Protein AF-0000000078038665 (afdb_homodimer)

Radius of gyration: 24.57 Å; Cα contacts (8 Å, |Δi|>4): 480; chains: 2; bounding box: 39×84×82 Å

Nearest PDB structures (foldseek):
  5j7n-assembly1_A  TM=8.706E-01  e=1.572E-11  Xylella fastidiosa 9a5c
  3guf-assembly1_B  TM=8.980E-01  e=2.150E-10  Xanthomonas citri
  6l6m-assembly1_A  TM=8.081E-01  e=1.184E-09  Entamoeba histolytica
  5ds1-assembly1_A-2  TM=8.574E-01  e=7.954E-08  Pisum sativum
  6ewn-assembly2_B  TM=8.334E-01  e=1.814E-06  Thermostichus vulcanus

Foldseek 3Di:
DDPPPPDPPVVVVVVVVVVVVCLVVCCVVPPQDPQSVLQVVAQDEWDWDWDADPFFIKIKTAAPPDDPVQWDWDDDPQKIKIKGWFDDDDPDPPDDDPDDDDTGTIYMDMDGHDPQWDPVPWDWDDDNRMIMITTGGHPVPPPDPDPDDD/DDPPPPDPPVVVVVVVVVVVVCLVVCLVPPPQDPQNVLQVVAQDEWDWDWDADPFFIKIKTAAPPDDPVQWDWDDDPQKIKIKGWFDDDDPDPPDDDPDDDDTGTIYMDMDGHDPQWDPVAWDWDDDNRMIMITTGGHPVPPPDPDPDDD

Solvent-accessible surface area (backbone atoms only — not comparable to full-atom values): 17115 Å² total; per-residue (Å²): 136,82,79,77,72,79,71,86,57,65,62,57,57,50,47,51,50,43,49,52,47,44,50,54,53,44,49,70,69,41,82,56,46,71,69,50,44,42,47,70,59,34,64,47,72,67,37,38,30,31,37,34,43,95,64,26,37,40,37,39,34,51,41,50,68,46,54,71,88,48,53,45,76,48,78,54,96,58,30,39,34,42,34,39,57,39,80,68,82,72,84,48,92,70,54,48,75,80,40,81,55,61,85,56,43,35,32,47,49,75,44,75,57,59,88,46,49,26,88,87,43,61,49,73,47,74,52,34,9,24,40,38,38,38,33,26,48,41,74,80,67,47,82,75,77,74,76,76,82,122,137,83,80,77,73,80,74,88,58,67,65,57,59,49,48,51,50,44,50,53,47,44,50,55,52,46,50,70,68,42,82,55,45,72,68,50,43,43,46,71,59,33,64,47,72,66,38,39,29,32,37,33,43,93,64,27,36,40,37,38,34,50,41,49,68,45,54,70,89,45,53,46,76,48,78,55,95,57,30,39,34,42,33,39,58,41,81,67,80,73,84,47,91,69,53,46,74,81,39,82,56,62,85,54,41,35,31,46,49,76,43,76,57,59,88,46,49,24,87,87,42,61,48,74,48,74,53,36,10,25,39,37,37,38,33,26,47,41,73,80,68,48,81,74,77,75,76,76,82,122

Sequence (300 aa):
MTTRIMPWNPFRELEELQNRLAALMSRSLVPSSEGQEAMRMADWAPLVDIEENENGYLIKADLPGLAKDDVHVTLENGVLSISGERKQEKEEKDKKYHRVERVYGRFVRSFTLPEDADPDQISAQFKDGVLEVRIGKSEAVKPKRIEIKGMTTRIMPWNPFRELEELQNRLAALMSRSLVPSSEGQEAMRMADWAPLVDIEENENGYLIKADLPGLAKDDVHVTLENGVLSISGERKQEKEEKDKKYHRVERVYGRFVRSFTLPEDADPDQISAQFKDGVLEVRIGKSEAVKPKRIEIKG

pLDDT: mean 78.98, std 21.34, range [28.56, 98.62]

Organism: Hydrogenophilus thermoluteolus (NCBI:txid297)

Secondary structure (DSSP, 8-state):
---------HHHHHHHHHHHHHHHHHHHHS---HHHHHHHT-SB---EEEEEETTEEEEEEE-TT--GGGEEEEEETTEEEEEEEEPPPP--TT-EEEEE-S--EEEEEEEEPPTTEEEEEEEEEEETTEEEEEEEEPGGGS--------/---------HHHHHHHHHHHHHHHHHHHHS---HHHHHHHT-SB---EEEEEETTEEEEEEE-TT--GGGEEEEEETTEEEEEEEEPPPP--TT-EEEEE-S--EEEEEEEEPPTTEEEEEEEEEEETTEEEEEEEEPGGGS--------

InterPro domains:
  IPR002068 Alpha crystallin/Hsp20 domain [PF00011] (49-149)
  IPR002068 Alpha crystallin/Hsp20 domain [PS01031] (39-150)
  IPR008978 HSP20-like chaperone [G3DSA:2.60.40.790] (3-150)
  IPR008978 HSP20-like chaperone [SSF49764] (31-148)
  IPR031107 Small heat shock protein [PTHR11527] (33-148)

Structure (mmCIF, N/CA/C/O backbone):
data_AF-0000000078038665-model_v1
#
loop_
_entity.id
_entity.type
_entity.pdbx_description
1 polymer 'Heat shock protein Hsp20'
#
loop_
_atom_site.group_PDB
_atom_site.id
_atom_site.type_sy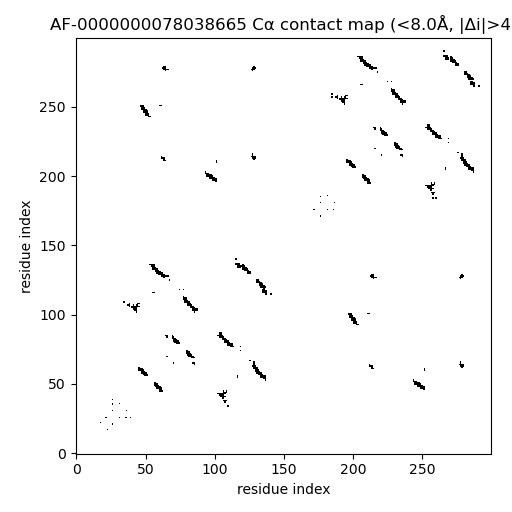mbol
_atom_site.label_atom_id
_atom_site.label_alt_id
_atom_site.label_comp_id
_atom_site.label_asym_id
_atom_site.label_entity_id
_atom_site.label_seq_id
_atom_site.pdbx_PDB_ins_code
_atom_site.Cartn_x
_atom_site.Cartn_y
_atom_site.Cartn_z
_atom_site.occupancy
_atom_site.B_iso_or_equiv
_atom_site.auth_seq_id
_atom_site.auth_comp_id
_atom_site.auth_asym_id
_atom_site.auth_atom_id
_atom_site.pdbx_PDB_model_num
ATOM 1 N N . MET A 1 1 ? -24.766 -2.055 -32.281 1 28.56 1 MET A N 1
ATOM 2 C CA . MET A 1 1 ? -23.5 -2.227 -31.562 1 28.56 1 MET A CA 1
ATOM 3 C C . MET A 1 1 ? -23.766 -2.572 -30.094 1 28.56 1 MET A C 1
ATOM 5 O O . MET A 1 1 ? -24.344 -1.778 -29.359 1 28.56 1 MET A O 1
ATOM 9 N N . THR A 1 2 ? -23.922 -3.844 -29.688 1 32.16 2 THR A N 1
ATOM 10 C CA . THR A 1 2 ? -24.672 -4.414 -28.578 1 32.16 2 THR A CA 1
ATOM 11 C C . THR A 1 2 ? -23.859 -4.375 -27.281 1 32.16 2 THR A C 1
ATOM 13 O O . THR A 1 2 ? -22.719 -4.855 -27.25 1 32.16 2 THR A O 1
ATOM 16 N N . THR A 1 3 ? -24.016 -3.395 -26.5 1 30.97 3 THR A N 1
ATOM 17 C CA . THR A 1 3 ? -23.438 -3.096 -25.203 1 30.97 3 THR A CA 1
ATOM 18 C C . THR A 1 3 ? -23.594 -4.281 -24.25 1 30.97 3 THR A C 1
ATOM 20 O O . THR A 1 3 ? -24.719 -4.629 -23.859 1 30.97 3 THR A O 1
ATOM 23 N N . ARG A 1 4 ? -22.875 -5.395 -24.438 1 33.16 4 ARG A N 1
ATOM 24 C CA . ARG A 1 4 ? -23.078 -6.582 -23.609 1 33.16 4 ARG A CA 1
ATOM 25 C C . ARG A 1 4 ? -22.812 -6.277 -22.141 1 33.16 4 ARG A C 1
ATOM 27 O O . ARG A 1 4 ? -21.688 -5.973 -21.75 1 33.16 4 ARG A O 1
ATOM 34 N N . ILE A 1 5 ? -23.703 -5.742 -21.406 1 35 5 ILE A N 1
ATOM 35 C CA . ILE A 1 5 ? -23.781 -5.477 -19.969 1 35 5 ILE A CA 1
ATOM 36 C C . ILE A 1 5 ? -23.391 -6.73 -19.188 1 35 5 ILE A C 1
ATOM 38 O O . ILE A 1 5 ? -24 -7.793 -19.375 1 35 5 ILE A O 1
ATOM 42 N N . MET A 1 6 ? -22.172 -6.965 -18.875 1 42.25 6 MET A N 1
ATOM 43 C CA . MET A 1 6 ? -21.828 -8.141 -18.078 1 42.25 6 MET A CA 1
ATOM 44 C C . MET A 1 6 ? -22.688 -8.211 -16.812 1 42.25 6 MET A C 1
ATOM 46 O O . MET A 1 6 ? -22.766 -7.246 -16.047 1 42.25 6 MET A O 1
ATOM 50 N N . PRO A 1 7 ? -23.719 -9.078 -16.734 1 43.41 7 PRO A N 1
ATOM 51 C CA . PRO A 1 7 ? -24.734 -9.234 -15.68 1 43.41 7 PRO A CA 1
ATOM 52 C C . PRO A 1 7 ? -24.109 -9.469 -14.305 1 43.41 7 PRO A C 1
ATOM 54 O O . PRO A 1 7 ? -23 -10 -14.203 1 43.41 7 PRO A O 1
ATOM 57 N N . TRP A 1 8 ? -24.516 -8.68 -13.367 1 45.09 8 TRP A N 1
ATOM 58 C CA . TRP A 1 8 ? -24.234 -8.797 -11.938 1 45.09 8 TRP A CA 1
ATOM 59 C C . TRP A 1 8 ? -24.438 -10.234 -11.461 1 45.09 8 TRP A C 1
ATOM 61 O O . TRP A 1 8 ? -25.531 -10.797 -11.633 1 45.09 8 TRP A O 1
ATOM 71 N N . ASN A 1 9 ? -23.5 -11.242 -11.578 1 45.62 9 ASN A N 1
ATOM 72 C CA . ASN A 1 9 ? -23.641 -12.625 -11.148 1 45.62 9 ASN A CA 1
ATOM 73 C C . ASN A 1 9 ? -23.469 -12.766 -9.641 1 45.62 9 ASN A C 1
ATOM 75 O O . ASN A 1 9 ? -22.344 -12.75 -9.133 1 45.62 9 ASN A O 1
ATOM 79 N N . PRO A 1 10 ? -24.562 -12.469 -8.891 1 52.97 10 PRO A N 1
ATOM 80 C CA . PRO A 1 10 ? -24.594 -12.516 -7.426 1 52.97 10 PRO A CA 1
ATOM 81 C C . PRO A 1 10 ? -24 -13.805 -6.863 1 52.97 10 PRO A C 1
ATOM 83 O O . PRO A 1 10 ? -23.547 -13.836 -5.719 1 52.97 10 PRO A O 1
ATOM 86 N N . PHE A 1 11 ? -24 -14.812 -7.762 1 54.06 11 PHE A N 1
ATOM 87 C CA . PHE A 1 11 ? -23.516 -16.125 -7.332 1 54.06 11 PHE A CA 1
ATOM 88 C C . PHE A 1 11 ? -22 -16.109 -7.16 1 54.06 11 PHE A C 1
ATOM 90 O O . PHE A 1 11 ? -21.469 -16.812 -6.301 1 54.06 11 PHE A O 1
ATOM 97 N N . ARG A 1 12 ? -21.297 -15.273 -7.895 1 53.19 12 ARG A N 1
ATOM 98 C CA . ARG A 1 12 ? -19.844 -15.203 -7.742 1 53.19 12 ARG A CA 1
ATOM 99 C C . ARG A 1 12 ? -19.469 -14.469 -6.465 1 53.19 12 ARG A C 1
ATOM 101 O O . ARG A 1 12 ? -18.547 -14.883 -5.754 1 53.19 12 ARG A O 1
ATOM 108 N N . GLU A 1 13 ? -20.172 -13.406 -6.156 1 51.66 13 GLU A N 1
ATOM 109 C CA . GLU A 1 13 ? -19.938 -12.703 -4.895 1 51.66 13 GLU A CA 1
ATOM 110 C C . GLU A 1 13 ? -20.312 -13.578 -3.701 1 51.66 13 GLU A C 1
ATOM 112 O O . GLU A 1 13 ? -19.625 -13.578 -2.682 1 51.66 13 GLU A O 1
ATOM 117 N N . LEU A 1 14 ? -21.375 -14.25 -3.846 1 57.16 14 LEU A N 1
ATOM 118 C CA . LEU A 1 14 ? -21.812 -15.203 -2.828 1 57.16 14 LEU A CA 1
ATOM 119 C C . LEU A 1 14 ? -20.828 -16.359 -2.721 1 57.16 14 LEU A C 1
ATOM 121 O O . LEU A 1 14 ? -20.516 -16.812 -1.617 1 57.16 14 LEU A O 1
ATOM 125 N N . GLU A 1 15 ? -20.234 -16.766 -3.809 1 59.41 15 GLU A N 1
ATOM 126 C CA . GLU A 1 15 ? -19.219 -17.812 -3.812 1 59.41 15 GLU A CA 1
ATOM 127 C C . GLU A 1 15 ? -17.922 -17.328 -3.178 1 59.41 15 GLU A C 1
ATOM 129 O O . GLU A 1 15 ? -17.281 -18.062 -2.42 1 59.41 15 GLU A O 1
ATOM 134 N N . GLU A 1 16 ? -17.609 -16.094 -3.367 1 57.97 16 GLU A N 1
ATOM 135 C CA . GLU A 1 16 ? -16.406 -15.531 -2.742 1 57.97 16 GLU A CA 1
ATOM 136 C C . GLU A 1 16 ? -16.625 -15.312 -1.247 1 57.97 16 GLU A C 1
ATOM 138 O O . GLU A 1 16 ? -15.719 -15.578 -0.444 1 57.97 16 GLU A O 1
ATOM 143 N N . LEU A 1 17 ? -17.797 -14.836 -0.901 1 55.53 17 LEU A N 1
ATOM 144 C CA . LEU A 1 17 ? -18.172 -14.75 0.505 1 55.53 17 LEU A CA 1
ATOM 145 C C . LEU A 1 17 ? -18.25 -16.141 1.13 1 55.53 17 LEU A C 1
ATOM 147 O O . LEU A 1 17 ? -17.766 -16.344 2.244 1 55.53 17 LEU A O 1
ATOM 151 N N . GLN A 1 18 ? -18.797 -17.062 0.503 1 60.34 18 GLN A N 1
ATOM 152 C CA . GLN A 1 18 ? -18.891 -18.438 0.981 1 60.34 18 GLN A CA 1
ATOM 153 C C . GLN A 1 18 ? -17.516 -19.094 1.069 1 60.34 18 GLN A C 1
ATOM 155 O O . GLN A 1 18 ? -17.25 -19.859 1.993 1 60.34 18 GLN A O 1
ATOM 160 N N . ASN A 1 19 ? -16.688 -18.781 0.115 1 57.5 19 ASN A N 1
ATOM 161 C CA . ASN A 1 19 ? -15.312 -19.266 0.167 1 57.5 19 ASN A CA 1
ATOM 162 C C . ASN A 1 19 ? -14.539 -18.656 1.334 1 57.5 19 ASN A C 1
ATOM 164 O O . ASN A 1 19 ? -13.75 -19.344 1.985 1 57.5 19 ASN A O 1
ATOM 168 N N . ARG A 1 20 ? -14.766 -17.406 1.59 1 54.84 20 ARG A N 1
ATOM 169 C CA . ARG A 1 20 ? -14.211 -16.766 2.781 1 54.84 20 ARG A CA 1
ATOM 170 C C . ARG A 1 20 ? -14.82 -17.359 4.051 1 54.84 20 ARG A C 1
ATOM 172 O O . ARG A 1 20 ? -14.109 -17.625 5.02 1 54.84 20 ARG A O 1
ATOM 179 N N . LEU A 1 21 ? -16.156 -17.484 4.047 1 58.31 21 LEU A N 1
ATOM 180 C CA . LEU A 1 21 ? -16.844 -18.094 5.172 1 58.31 21 LEU A CA 1
ATOM 181 C C . LEU A 1 21 ? -16.484 -19.578 5.293 1 58.31 21 LEU A C 1
ATOM 183 O O . LEU A 1 21 ? -16.266 -20.078 6.398 1 58.31 21 LEU A O 1
ATOM 187 N N . ALA A 1 22 ? -16.484 -20.359 4.203 1 54.06 22 ALA A N 1
ATOM 188 C CA . ALA A 1 22 ? -16.047 -21.75 4.195 1 54.06 22 ALA A CA 1
ATOM 189 C C . ALA A 1 22 ? -14.602 -21.875 4.664 1 54.06 22 ALA A C 1
ATOM 191 O O . ALA A 1 22 ? -14.258 -22.797 5.41 1 54.06 22 ALA A O 1
ATOM 192 N N . ALA A 1 23 ? -13.766 -21.031 4.246 1 49.03 23 ALA A N 1
ATOM 193 C CA . ALA A 1 23 ? -12.398 -20.969 4.754 1 49.03 23 ALA A CA 1
ATOM 194 C C . ALA A 1 23 ? -12.375 -20.688 6.254 1 49.03 23 ALA A C 1
ATOM 196 O O . ALA A 1 23 ? -11.609 -21.297 7 1 49.03 23 ALA A O 1
ATOM 197 N N . LEU A 1 24 ? -13.227 -19.797 6.695 1 52.56 24 LEU A N 1
ATOM 198 C CA . LEU A 1 24 ? -13.375 -19.547 8.125 1 52.56 24 LEU A CA 1
ATOM 199 C C . LEU A 1 24 ? -13.953 -20.766 8.836 1 52.56 24 LEU A C 1
ATOM 201 O O . LEU A 1 24 ? -13.508 -21.109 9.93 1 52.56 24 LEU A O 1
ATOM 205 N N . MET A 1 25 ? -14.977 -21.328 8.336 1 54.5 25 MET A N 1
ATOM 206 C CA . MET A 1 25 ? -15.602 -22.516 8.914 1 54.5 25 MET A CA 1
ATOM 207 C C . MET A 1 25 ? -14.695 -23.734 8.758 1 54.5 25 MET A C 1
ATOM 209 O O . MET A 1 25 ? -14.672 -24.609 9.625 1 54.5 25 MET A O 1
ATOM 213 N N . SER A 1 26 ? -14.102 -23.984 7.574 1 51.56 26 SER A N 1
ATOM 214 C CA . SER A 1 26 ? -13.141 -25.078 7.391 1 51.56 26 SER A CA 1
ATOM 215 C C . SER A 1 26 ? -11.922 -24.891 8.281 1 51.56 26 SER A C 1
ATOM 217 O O . SER A 1 26 ? -11.297 -25.859 8.695 1 51.56 26 SER A O 1
ATOM 219 N N . ARG A 1 27 ? -11.461 -23.703 8.445 1 47.75 27 ARG A N 1
ATOM 220 C CA . ARG A 1 27 ? -10.383 -23.453 9.391 1 47.75 27 ARG A CA 1
ATOM 221 C C . ARG A 1 27 ? -10.781 -23.875 10.805 1 47.75 27 ARG A C 1
ATOM 223 O O . ARG A 1 27 ? -9.945 -24.359 11.57 1 47.75 27 ARG A O 1
ATOM 230 N N . SER A 1 28 ? -11.992 -23.719 11.188 1 50.5 28 SER A N 1
ATOM 231 C CA . SER A 1 28 ? -12.414 -24.172 12.508 1 50.5 28 SER A CA 1
ATOM 232 C C . SER A 1 28 ? -12.422 -25.703 12.594 1 50.5 28 SER A C 1
ATOM 234 O O . SER A 1 28 ? -12.117 -26.266 13.641 1 50.5 28 SER A O 1
ATOM 236 N N . LEU A 1 29 ? -12.844 -26.422 11.57 1 48.94 29 LEU A N 1
ATOM 237 C CA . LEU A 1 29 ? -12.969 -27.875 11.688 1 48.94 29 LEU A CA 1
ATOM 238 C C . LEU A 1 29 ? -11.695 -28.562 11.211 1 48.94 29 LEU A C 1
ATOM 240 O O . LEU A 1 29 ? -11.523 -29.766 11.414 1 48.94 29 LEU A O 1
ATOM 244 N N . VAL A 1 30 ? -11.047 -28.172 10.164 1 46.44 30 VAL A N 1
ATOM 245 C CA . VAL A 1 30 ? -9.844 -28.859 9.695 1 46.44 30 VAL A CA 1
ATOM 246 C C . VAL A 1 30 ? -8.68 -28.562 10.633 1 46.44 30 VAL A C 1
ATOM 248 O O . VAL A 1 30 ? -8.484 -27.406 11.039 1 46.44 30 VAL A O 1
ATOM 251 N N . PRO A 1 31 ? -8.047 -29.531 11.211 1 45.72 31 PRO A N 1
ATOM 252 C CA . PRO A 1 31 ? -6.82 -29.266 11.969 1 45.72 31 PRO A CA 1
ATOM 253 C C . PRO A 1 31 ? -5.895 -28.281 11.266 1 45.72 31 PRO A C 1
ATOM 255 O O . PRO A 1 31 ? -5.711 -28.359 10.047 1 45.72 31 PRO A O 1
ATOM 258 N N . SER A 1 32 ? -5.816 -26.969 11.633 1 48.69 32 SER A N 1
ATOM 259 C CA . SER A 1 32 ? -5.172 -25.781 11.102 1 48.69 32 SER A CA 1
ATOM 260 C C . SER A 1 32 ? -3.768 -26.094 10.586 1 48.69 32 SER A C 1
ATOM 262 O O . SER A 1 32 ? -2.891 -26.484 11.359 1 48.69 32 SER A O 1
ATOM 264 N N . SER A 1 33 ? -3.738 -26.609 9.461 1 47.22 33 SER A N 1
ATOM 265 C CA . SER A 1 33 ? -2.373 -26.641 8.953 1 47.22 33 SER A CA 1
ATOM 266 C C . SER A 1 33 ? -1.682 -25.297 9.141 1 47.22 33 SER A C 1
ATOM 268 O O . SER A 1 33 ? -2.344 -24.281 9.32 1 47.22 33 SER A O 1
ATOM 270 N N . GLU A 1 34 ? -0.35 -25.359 9.281 1 48.16 34 GLU A N 1
ATOM 271 C CA . GLU A 1 34 ? 0.515 -24.219 9.586 1 48.16 34 GLU A CA 1
ATOM 272 C C . GLU A 1 34 ? 0.107 -23 8.789 1 48.16 34 GLU A C 1
ATOM 274 O O . GLU A 1 34 ? 0.125 -21.875 9.305 1 48.16 34 GLU A O 1
ATOM 279 N N . GLY A 1 35 ? -0.213 -23.297 7.512 1 50.78 35 GLY A N 1
ATOM 280 C CA . GLY A 1 35 ? -0.628 -22.141 6.723 1 50.78 35 GLY A CA 1
ATOM 281 C C . GLY A 1 35 ? -1.924 -21.516 7.211 1 50.78 35 GLY A C 1
ATOM 282 O O . GLY A 1 35 ? -2.084 -20.297 7.18 1 50.78 35 GLY A O 1
ATOM 283 N N . GLN A 1 36 ? -2.883 -22.391 7.5 1 53.84 36 GLN A N 1
ATOM 284 C CA . GLN A 1 36 ? -4.188 -21.922 7.961 1 53.84 36 GLN A CA 1
ATOM 285 C C . GLN A 1 36 ? -4.074 -21.219 9.312 1 53.84 36 GLN A C 1
ATOM 287 O O . GLN A 1 36 ? -4.742 -20.219 9.547 1 53.84 36 GLN A O 1
ATOM 292 N N . GLU A 1 37 ? -3.287 -21.938 10.086 1 54.22 37 GLU A N 1
ATOM 293 C CA . GLU A 1 37 ? -3.064 -21.281 11.375 1 54.22 37 GLU A CA 1
ATOM 294 C C . GLU A 1 37 ? -2.471 -19.891 11.203 1 54.22 37 GLU A C 1
ATOM 296 O O . GLU A 1 37 ? -2.807 -18.969 11.945 1 54.22 37 GLU A O 1
ATOM 301 N N . ALA A 1 38 ? -1.538 -20 10.266 1 54 38 ALA A N 1
ATOM 302 C CA . ALA A 1 38 ? -0.922 -18.703 10.016 1 54 38 ALA A CA 1
ATOM 303 C C . ALA A 1 38 ? -1.956 -17.688 9.531 1 54 38 ALA A C 1
ATOM 305 O O . ALA A 1 38 ? -1.929 -16.531 9.938 1 54 38 ALA A O 1
ATOM 306 N N . MET A 1 39 ? -2.879 -18.234 8.734 1 57.25 39 MET A N 1
ATOM 307 C CA . MET A 1 39 ? -3.936 -17.344 8.266 1 57.25 39 MET A CA 1
ATOM 308 C C . MET A 1 39 ? -4.805 -16.875 9.43 1 57.25 39 MET A C 1
ATOM 310 O O . MET A 1 39 ? -5.281 -15.742 9.438 1 57.25 39 MET A O 1
ATOM 314 N N . ARG A 1 40 ? -4.871 -17.844 10.422 1 58.19 40 ARG A N 1
ATOM 315 C CA . ARG A 1 40 ? -5.699 -17.531 11.586 1 58.19 40 ARG A CA 1
ATOM 316 C C . ARG A 1 40 ? -5.059 -16.422 12.43 1 58.19 40 ARG A C 1
ATOM 318 O O . ARG A 1 40 ? -5.746 -15.719 13.164 1 58.19 40 ARG A O 1
ATOM 325 N N . MET A 1 41 ? -3.82 -16.312 12 1 69.56 41 MET A N 1
ATOM 326 C CA . MET A 1 41 ? -3.143 -15.359 12.875 1 69.56 41 MET A CA 1
ATOM 327 C C . MET A 1 41 ? -2.775 -14.086 12.117 1 69.56 41 MET A C 1
ATOM 329 O O . MET A 1 41 ? -2.119 -13.203 12.664 1 69.56 41 MET A O 1
ATOM 333 N N . ALA A 1 42 ? -3.324 -14.102 10.883 1 84.69 42 ALA A N 1
ATOM 334 C CA . ALA A 1 42 ? -2.98 -12.906 10.117 1 84.69 42 ALA A CA 1
ATOM 335 C C . ALA A 1 42 ? -3.805 -11.703 10.57 1 84.69 42 ALA A C 1
ATOM 337 O O . ALA A 1 42 ? -5.004 -11.828 10.828 1 84.69 42 ALA A O 1
ATOM 338 N N . ASP A 1 43 ? -3.105 -10.586 10.734 1 88.62 43 ASP A N 1
ATOM 339 C CA . ASP A 1 43 ? -3.758 -9.359 11.18 1 88.62 43 ASP A CA 1
ATOM 340 C C . ASP A 1 43 ? -4.402 -8.625 10 1 88.62 43 ASP A C 1
ATOM 342 O O . ASP A 1 43 ? -5.363 -7.875 10.188 1 88.62 43 ASP A O 1
ATOM 346 N N . TRP A 1 44 ? -3.838 -8.805 8.805 1 93.19 44 TRP A N 1
ATOM 347 C CA . TRP A 1 44 ? -4.348 -8.164 7.594 1 93.19 44 TRP A CA 1
ATOM 348 C C . TRP A 1 44 ? -3.963 -8.961 6.352 1 93.19 44 TRP A C 1
ATOM 350 O O . TRP A 1 44 ? -3.217 -9.938 6.438 1 93.19 44 TRP A O 1
ATOM 360 N N . ALA A 1 45 ? -4.562 -8.648 5.23 1 95.56 45 ALA A N 1
ATOM 361 C CA . ALA A 1 45 ? -4.289 -9.328 3.965 1 95.56 45 ALA A CA 1
ATOM 362 C C . ALA A 1 45 ? -3.912 -8.328 2.875 1 95.56 45 ALA A C 1
ATOM 364 O O . ALA A 1 45 ? -4.73 -7.496 2.48 1 95.56 45 ALA A O 1
ATOM 365 N N . PRO A 1 46 ? -2.686 -8.438 2.375 1 97.81 46 PRO A N 1
ATOM 366 C CA . PRO A 1 46 ? -2.311 -7.52 1.293 1 97.81 46 PRO A CA 1
ATOM 367 C C . PRO A 1 46 ? -3.152 -7.715 0.035 1 97.81 46 PRO A C 1
ATOM 369 O O . PRO A 1 46 ? -3.584 -8.836 -0.255 1 97.81 46 PRO A O 1
ATOM 372 N N . LEU A 1 47 ? -3.426 -6.652 -0.686 1 97.25 47 LEU A N 1
ATOM 373 C CA . LEU A 1 47 ? -4.105 -6.754 -1.973 1 97.25 47 LEU A CA 1
ATOM 374 C C . LEU A 1 47 ? -3.195 -7.387 -3.02 1 97.25 47 LEU A C 1
ATOM 376 O O . LEU A 1 47 ? -2.008 -7.059 -3.096 1 97.25 47 LEU A O 1
ATOM 380 N N . VAL A 1 48 ? -3.775 -8.297 -3.795 1 97.69 48 VAL A N 1
ATOM 381 C CA . VAL A 1 48 ? -2.951 -9.07 -4.719 1 97.69 48 VAL A CA 1
ATOM 382 C C . VAL A 1 48 ? -3.611 -9.109 -6.094 1 97.69 48 VAL A C 1
ATOM 384 O O . VAL A 1 48 ? -4.828 -9.266 -6.199 1 97.69 48 VAL A O 1
ATOM 387 N N . ASP A 1 49 ? -2.793 -8.906 -7.105 1 97.12 49 ASP A N 1
ATOM 388 C CA . ASP A 1 49 ? -3.184 -9.242 -8.469 1 97.12 49 ASP A CA 1
ATOM 389 C C . ASP A 1 49 ? -2.527 -10.547 -8.922 1 97.12 49 ASP A C 1
ATOM 391 O O . ASP A 1 49 ? -1.367 -10.812 -8.602 1 97.12 49 ASP A O 1
ATOM 395 N N . ILE A 1 50 ? -3.197 -11.312 -9.641 1 97.19 50 ILE A N 1
ATOM 396 C CA . ILE A 1 50 ? -2.648 -12.5 -10.289 1 97.19 50 ILE A CA 1
ATOM 397 C C . ILE A 1 50 ? -2.969 -12.477 -11.781 1 97.19 50 ILE A C 1
ATOM 399 O O . ILE A 1 50 ? -4.137 -12.438 -12.172 1 97.19 50 ILE A O 1
ATOM 403 N N . GLU A 1 51 ? -1.946 -12.508 -12.539 1 95.31 51 GLU A N 1
ATOM 404 C CA . GLU A 1 51 ? -2.074 -12.508 -13.992 1 95.31 51 GLU A CA 1
ATOM 405 C C . GLU A 1 51 ? -1.413 -13.742 -14.602 1 95.31 51 GLU A C 1
ATOM 407 O O . GLU A 1 51 ? -0.528 -14.344 -13.992 1 95.31 51 GLU A O 1
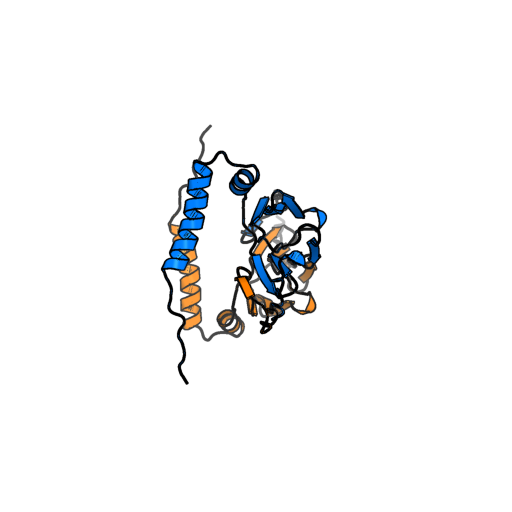ATOM 412 N N . GLU A 1 52 ? -1.859 -14.062 -15.805 1 95.19 52 GLU A N 1
ATOM 413 C CA . GLU A 1 52 ? -1.325 -15.203 -16.531 1 95.19 52 GLU A CA 1
ATOM 414 C C . GLU A 1 52 ? -1.113 -14.867 -18 1 95.19 52 GLU A C 1
ATOM 416 O O . GLU A 1 52 ? -1.945 -14.203 -18.625 1 95.19 52 GLU A O 1
ATOM 421 N N . ASN A 1 53 ? -0.035 -15.273 -18.578 1 92.25 53 ASN A N 1
ATOM 422 C CA . ASN A 1 53 ? 0.187 -15.258 -20.016 1 92.25 53 ASN A CA 1
ATOM 423 C C . ASN A 1 53 ? 0.844 -16.547 -20.5 1 92.25 53 ASN A C 1
ATOM 425 O O . ASN A 1 53 ? 0.898 -17.531 -19.75 1 92.25 53 ASN A O 1
ATOM 429 N N . GLU A 1 54 ? 1.239 -16.578 -21.703 1 89.56 54 GLU A N 1
ATOM 430 C CA . GLU A 1 54 ? 1.784 -17.797 -22.281 1 89.56 54 GLU A CA 1
ATOM 431 C C . GLU A 1 54 ? 3.051 -18.234 -21.547 1 89.56 54 GLU A C 1
ATOM 433 O O . GLU A 1 54 ? 3.355 -19.438 -21.484 1 89.56 54 GLU A O 1
ATOM 438 N N . ASN A 1 55 ? 3.717 -17.281 -20.922 1 91.44 55 ASN A N 1
ATOM 439 C CA . ASN A 1 55 ? 5.008 -17.562 -20.297 1 91.44 55 ASN A CA 1
ATOM 440 C C . ASN A 1 55 ? 4.844 -18 -18.844 1 91.44 55 ASN A C 1
ATOM 442 O O . ASN A 1 55 ? 5.742 -18.609 -18.266 1 91.44 55 ASN A O 1
ATOM 446 N N . GLY A 1 56 ? 3.707 -17.609 -18.25 1 95.81 56 GLY A N 1
ATOM 447 C CA . GLY A 1 56 ? 3.547 -18 -16.859 1 95.81 56 GLY A CA 1
ATOM 448 C C . GLY A 1 56 ? 2.617 -17.078 -16.094 1 95.81 56 GLY A C 1
ATOM 449 O O . GLY A 1 56 ? 1.616 -16.609 -16.625 1 95.81 56 GLY A O 1
ATOM 450 N N . TYR A 1 57 ? 2.906 -17 -14.812 1 96.56 57 TYR A N 1
ATOM 451 C CA . TYR A 1 57 ? 2.057 -16.266 -13.883 1 96.56 57 TYR A CA 1
ATOM 452 C C . TYR A 1 57 ? 2.828 -15.133 -13.211 1 96.56 57 TYR A C 1
ATOM 454 O O . TYR A 1 57 ? 4.035 -15.25 -12.977 1 96.56 57 TYR A O 1
ATOM 462 N N . LEU A 1 58 ? 2.117 -14.117 -12.945 1 97 58 LEU A N 1
ATOM 463 C CA . LEU A 1 58 ? 2.66 -12.992 -12.188 1 97 58 LEU A CA 1
ATOM 464 C C . LEU A 1 58 ? 1.755 -12.633 -11.016 1 97 58 LEU A C 1
ATOM 466 O O . LEU A 1 58 ? 0.562 -12.391 -11.195 1 97 58 LEU A O 1
ATOM 470 N N . ILE A 1 59 ? 2.295 -12.695 -9.859 1 97.88 59 ILE A N 1
ATOM 471 C CA . ILE A 1 59 ? 1.607 -12.25 -8.648 1 97.88 59 ILE A CA 1
ATOM 472 C C . ILE A 1 59 ? 2.199 -10.922 -8.18 1 97.88 59 ILE A C 1
ATOM 474 O O . ILE A 1 59 ? 3.414 -10.805 -8 1 97.88 59 ILE A O 1
ATOM 478 N N . LYS A 1 60 ? 1.376 -9.93 -8.07 1 98 60 LYS A N 1
ATOM 479 C CA . LYS A 1 60 ? 1.771 -8.648 -7.492 1 98 60 LYS A CA 1
ATOM 480 C C . LYS A 1 60 ? 1.064 -8.406 -6.16 1 98 60 LYS A C 1
ATOM 482 O O . LYS A 1 60 ? -0.159 -8.523 -6.07 1 98 60 LYS A O 1
ATOM 487 N N . ALA A 1 61 ? 1.786 -8.102 -5.125 1 98.56 61 ALA A N 1
ATOM 488 C CA . ALA A 1 61 ? 1.216 -7.84 -3.807 1 98.56 61 ALA A CA 1
ATOM 489 C C . ALA A 1 61 ? 1.629 -6.465 -3.291 1 98.56 61 ALA A C 1
ATOM 491 O O . ALA A 1 61 ? 2.797 -6.086 -3.389 1 98.56 61 ALA A O 1
ATOM 492 N N . ASP A 1 62 ? 0.686 -5.738 -2.807 1 98.56 62 ASP A N 1
ATOM 493 C CA . ASP A 1 62 ? 0.97 -4.449 -2.186 1 98.56 62 ASP A CA 1
ATOM 494 C C . ASP A 1 62 ? 1.471 -4.629 -0.755 1 98.56 62 ASP A C 1
ATOM 496 O O . ASP A 1 62 ? 0.732 -5.094 0.114 1 98.56 62 ASP A O 1
ATOM 500 N N . LEU A 1 63 ? 2.729 -4.199 -0.528 1 98.56 63 LEU A N 1
ATOM 501 C CA . LEU A 1 63 ? 3.361 -4.32 0.781 1 98.56 63 LEU A CA 1
ATOM 502 C C . LEU A 1 63 ? 4.102 -3.037 1.146 1 98.56 63 LEU A C 1
ATOM 504 O O . LEU A 1 63 ? 5.301 -3.064 1.424 1 98.56 63 LEU A O 1
ATOM 508 N N . PRO A 1 64 ? 3.418 -1.93 1.226 1 98.31 64 PRO A N 1
ATOM 509 C CA . PRO A 1 64 ? 4.102 -0.665 1.508 1 98.31 64 PRO A CA 1
ATOM 510 C C . PRO A 1 64 ? 4.742 -0.637 2.893 1 98.31 64 PRO A C 1
ATOM 512 O O . PRO A 1 64 ? 4.133 -1.071 3.871 1 98.31 64 PRO A O 1
ATOM 515 N N . GLY A 1 65 ? 5.918 -0.123 3 1 97 65 GLY A N 1
ATOM 516 C CA . GLY A 1 65 ? 6.594 0.096 4.27 1 97 6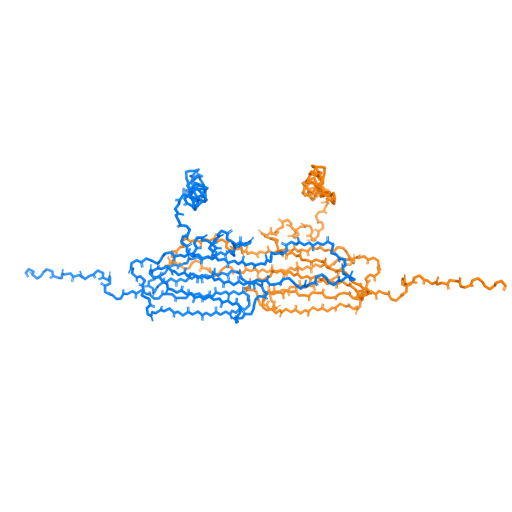5 GLY A CA 1
ATOM 517 C C . GLY A 1 65 ? 7.469 -1.068 4.688 1 97 65 GLY A C 1
ATOM 518 O O . GLY A 1 65 ? 8.18 -0.989 5.691 1 97 65 GLY A O 1
ATOM 519 N N . LEU A 1 66 ? 7.402 -2.104 3.908 1 97.12 66 LEU A N 1
ATOM 520 C CA . LEU A 1 66 ? 8.242 -3.254 4.234 1 97.12 66 LEU A CA 1
ATOM 521 C C . LEU A 1 66 ? 9.555 -3.205 3.463 1 97.12 66 LEU A C 1
ATOM 523 O O . LEU A 1 66 ? 9.609 -2.654 2.361 1 97.12 66 LEU A O 1
ATOM 527 N N . ALA A 1 67 ? 10.547 -3.746 4.105 1 94.94 67 ALA A N 1
ATOM 528 C CA . ALA A 1 67 ? 11.812 -4.004 3.416 1 94.94 67 ALA A CA 1
ATOM 529 C C . ALA A 1 67 ? 11.844 -5.418 2.844 1 94.94 67 ALA A C 1
ATOM 531 O O . ALA A 1 67 ? 11.086 -6.289 3.277 1 94.94 67 ALA A O 1
ATOM 532 N N . LYS A 1 68 ? 12.711 -5.582 1.9 1 94.38 68 LYS A N 1
ATOM 533 C CA . LYS A 1 68 ? 12.852 -6.875 1.233 1 94.38 68 LYS A CA 1
ATOM 534 C C . LYS A 1 68 ? 13.062 -7.996 2.244 1 94.38 68 LYS A C 1
ATOM 536 O O . LYS A 1 68 ? 12.477 -9.078 2.115 1 94.38 68 LYS A O 1
ATOM 541 N N . ASP A 1 69 ? 13.844 -7.715 3.285 1 94.75 69 ASP A N 1
ATOM 542 C CA . ASP A 1 69 ? 14.227 -8.75 4.242 1 94.75 69 ASP A CA 1
ATOM 543 C C . ASP A 1 69 ? 13.062 -9.102 5.164 1 94.75 69 ASP A C 1
ATOM 545 O O . ASP A 1 69 ? 13.094 -10.117 5.855 1 94.75 69 ASP A O 1
ATOM 549 N N . ASP A 1 70 ? 12 -8.297 5.133 1 94.62 70 ASP A N 1
ATOM 550 C CA . ASP A 1 70 ? 10.844 -8.523 5.996 1 94.62 70 ASP A CA 1
ATOM 551 C C . ASP A 1 70 ? 9.773 -9.344 5.277 1 94.62 70 ASP A C 1
ATOM 553 O O . ASP A 1 70 ? 8.719 -9.625 5.844 1 94.62 70 ASP A O 1
ATOM 557 N N . VAL A 1 71 ? 10.016 -9.711 4.074 1 97.25 71 VAL A N 1
ATOM 558 C CA . VAL A 1 71 ? 9.055 -10.43 3.248 1 97.25 71 VAL A CA 1
ATOM 559 C C . VAL A 1 71 ? 9.57 -11.836 2.947 1 97.25 71 VAL A C 1
ATOM 561 O O . VAL A 1 71 ? 10.711 -12 2.504 1 97.25 71 VAL A O 1
ATOM 564 N N . HIS A 1 72 ? 8.742 -12.812 3.193 1 97.62 72 HIS A N 1
ATOM 565 C CA . HIS A 1 72 ? 9.109 -14.211 2.967 1 97.62 72 HIS A CA 1
ATOM 566 C C . HIS A 1 72 ? 8.211 -14.852 1.916 1 97.62 72 HIS A C 1
ATOM 568 O O . HIS A 1 72 ? 6.98 -14.734 1.986 1 97.62 72 HIS A O 1
ATOM 574 N N . VAL A 1 73 ? 8.836 -15.508 0.954 1 97.56 73 VAL A N 1
ATOM 575 C CA . VAL A 1 73 ? 8.117 -16.266 -0.074 1 97.56 73 VAL A CA 1
ATOM 576 C C . VAL A 1 73 ? 8.539 -17.719 -0.031 1 97.56 73 VAL A C 1
ATOM 578 O O . VAL A 1 73 ? 9.734 -18.031 -0.121 1 97.56 73 VAL A O 1
ATOM 581 N N . THR A 1 74 ? 7.562 -18.625 0.077 1 97.12 74 THR A N 1
ATOM 582 C CA . THR A 1 74 ? 7.883 -20.047 0.146 1 97.12 74 THR A CA 1
ATOM 583 C C . THR A 1 74 ? 6.984 -20.844 -0.788 1 97.12 74 THR A C 1
ATOM 585 O O . THR A 1 74 ? 5.879 -20.406 -1.125 1 97.12 74 THR A O 1
ATOM 588 N N . LEU A 1 75 ? 7.5 -21.875 -1.24 1 96.12 75 LEU A N 1
ATOM 589 C CA . LEU A 1 75 ? 6.738 -22.859 -1.997 1 96.12 75 LEU A CA 1
ATOM 590 C C . LEU A 1 75 ? 6.801 -24.234 -1.327 1 96.12 75 LEU A C 1
ATOM 592 O O . LEU A 1 75 ? 7.883 -24.797 -1.159 1 96.12 75 LEU A O 1
ATOM 596 N N . GLU A 1 76 ? 5.629 -24.719 -0.944 1 94.31 76 GLU A N 1
ATOM 597 C CA . GLU A 1 76 ? 5.523 -26.047 -0.334 1 94.31 76 GLU A 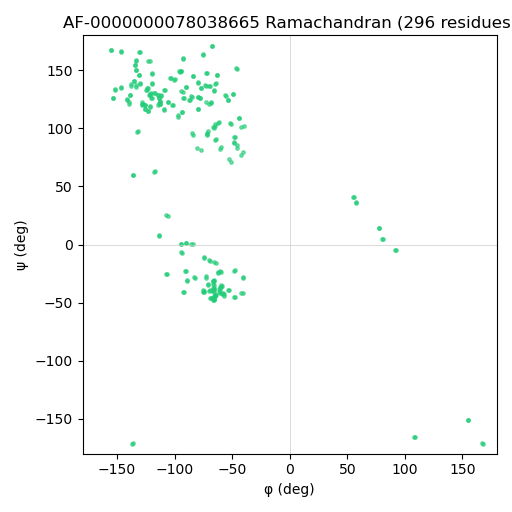CA 1
ATOM 598 C C . GLU A 1 76 ? 4.297 -26.781 -0.839 1 94.31 76 GLU A C 1
ATOM 600 O O . GLU A 1 76 ? 3.174 -26.281 -0.748 1 94.31 76 GLU A O 1
ATOM 605 N N . ASN A 1 77 ? 4.516 -27.938 -1.411 1 93.06 77 ASN A N 1
ATOM 606 C CA . ASN A 1 77 ? 3.432 -28.797 -1.864 1 93.06 77 ASN A CA 1
ATOM 607 C C . ASN A 1 77 ? 2.494 -28.062 -2.822 1 93.06 77 ASN A C 1
ATOM 609 O O . ASN A 1 77 ? 1.272 -28.109 -2.66 1 93.06 77 ASN A O 1
ATOM 613 N N . GLY A 1 78 ? 3.1 -27.266 -3.707 1 93.38 78 GLY A N 1
ATOM 614 C CA . GLY A 1 78 ? 2.334 -26.609 -4.754 1 93.38 78 GLY A CA 1
ATOM 615 C C . GLY A 1 78 ? 1.624 -25.359 -4.277 1 93.38 78 GLY A C 1
ATOM 616 O O . GLY A 1 78 ? 0.838 -24.766 -5.02 1 93.38 78 GLY A O 1
ATOM 617 N N . VAL A 1 79 ? 1.918 -25.031 -2.992 1 95.5 79 VAL A N 1
ATOM 618 C CA . VAL A 1 79 ? 1.288 -23.828 -2.436 1 95.5 79 VAL A CA 1
ATOM 619 C C . VAL A 1 79 ? 2.332 -22.734 -2.25 1 95.5 79 VAL A C 1
ATOM 621 O O . VAL A 1 79 ? 3.314 -22.922 -1.529 1 95.5 79 VAL A O 1
ATOM 624 N N . LEU A 1 80 ? 2.146 -21.656 -2.961 1 96.75 80 LEU A N 1
ATOM 625 C CA . LEU A 1 80 ? 2.992 -20.484 -2.809 1 96.75 80 LEU A CA 1
ATOM 626 C C . LEU A 1 80 ? 2.479 -19.594 -1.687 1 96.75 80 LEU A C 1
ATOM 628 O O . LEU A 1 80 ? 1.301 -19.219 -1.666 1 96.75 80 LEU A O 1
ATOM 632 N N . SER A 1 81 ? 3.369 -19.25 -0.759 1 97 81 SER A N 1
ATOM 633 C CA . SER A 1 81 ? 2.957 -18.406 0.364 1 97 81 SER A CA 1
ATOM 634 C C . SER A 1 81 ? 3.809 -17.156 0.457 1 97 81 SER A C 1
ATOM 636 O O . SER A 1 81 ? 5.031 -17.203 0.327 1 97 81 SER A O 1
ATOM 638 N N . ILE A 1 82 ? 3.125 -16.078 0.645 1 97.44 82 ILE A N 1
ATOM 639 C CA . ILE A 1 82 ? 3.766 -14.797 0.924 1 97.44 82 ILE A CA 1
ATOM 640 C C . ILE A 1 82 ? 3.43 -14.352 2.346 1 97.44 82 ILE A C 1
ATOM 642 O O . ILE A 1 82 ? 2.258 -14.312 2.73 1 97.44 82 ILE A O 1
ATOM 646 N N . SER A 1 83 ? 4.457 -14.078 3.078 1 97.5 83 SER A N 1
ATOM 647 C CA . SER A 1 83 ? 4.191 -13.703 4.465 1 97.5 83 SER A CA 1
ATOM 648 C C . SER A 1 83 ? 5.203 -12.68 4.965 1 97.5 83 SER A C 1
ATOM 650 O O . SER A 1 83 ? 6.23 -12.453 4.324 1 97.5 83 SER A O 1
ATOM 652 N N . GLY A 1 84 ? 4.93 -12.039 6.086 1 97 84 GLY A N 1
ATOM 653 C CA . GLY A 1 84 ? 5.77 -11.055 6.746 1 97 84 GLY A CA 1
ATOM 654 C C . GLY A 1 84 ? 5.051 -10.297 7.848 1 97 84 GLY A C 1
ATOM 655 O O . GLY A 1 84 ? 3.955 -10.688 8.258 1 97 84 GLY A O 1
ATOM 656 N N . GLU A 1 85 ? 5.758 -9.297 8.305 1 96.31 85 GLU A N 1
ATOM 657 C CA . GLU A 1 85 ? 5.18 -8.469 9.359 1 96.31 85 GLU A CA 1
ATOM 658 C C . GLU A 1 85 ? 5.516 -6.996 9.148 1 96.31 85 GLU A C 1
ATOM 660 O O . GLU A 1 85 ? 6.68 -6.641 8.961 1 96.31 85 GLU A O 1
ATOM 665 N N . ARG A 1 86 ? 4.496 -6.246 9.109 1 95.56 86 ARG A N 1
ATOM 666 C CA . ARG A 1 86 ? 4.672 -4.797 9.109 1 95.56 86 ARG A CA 1
ATOM 667 C C . ARG A 1 86 ? 4.602 -4.238 10.531 1 95.56 86 ARG A C 1
ATOM 669 O O . ARG A 1 86 ? 3.525 -4.172 11.125 1 95.56 86 ARG A O 1
ATOM 676 N N . LYS A 1 87 ? 5.637 -3.727 11 1 92.81 87 LYS A N 1
ATOM 677 C CA . LYS A 1 87 ? 5.699 -3.266 12.383 1 92.81 87 LYS A CA 1
ATOM 678 C C . LYS A 1 87 ? 5.281 -1.802 12.492 1 92.81 87 LYS A C 1
ATOM 680 O O . LYS A 1 87 ? 5.633 -0.985 11.641 1 92.81 87 LYS A O 1
ATOM 685 N N . GLN A 1 88 ? 4.488 -1.614 13.492 1 86.44 88 GLN A N 1
ATOM 686 C CA . GLN A 1 88 ? 4.129 -0.235 13.805 1 86.44 88 GLN A CA 1
ATOM 687 C C . GLN A 1 88 ? 5.152 0.401 14.742 1 86.44 88 GLN A C 1
ATOM 689 O O . GLN A 1 88 ? 5.602 -0.232 15.695 1 86.44 88 GLN A O 1
ATOM 694 N N . GLU A 1 89 ? 5.68 1.529 14.281 1 74.19 89 GLU A N 1
ATOM 695 C CA . GLU A 1 89 ? 6.59 2.197 15.203 1 74.19 89 GLU A CA 1
ATOM 696 C C . GLU A 1 89 ? 5.918 2.438 16.562 1 74.19 89 GLU A C 1
ATOM 698 O O . GLU A 1 89 ? 4.723 2.725 16.625 1 74.19 89 GLU A O 1
ATOM 703 N N . LYS A 1 90 ? 6.504 1.974 17.625 1 65.94 90 LYS A N 1
ATOM 704 C CA . LYS A 1 90 ? 6.035 1.986 19.016 1 65.94 90 LYS A CA 1
ATOM 705 C C . LYS A 1 90 ? 5.562 3.379 19.422 1 65.94 90 LYS A C 1
ATOM 707 O O . LYS A 1 90 ? 6.105 4.383 18.953 1 65.94 90 LYS A O 1
ATOM 712 N N . GLU A 1 91 ? 4.316 3.328 19.984 1 60.88 91 GLU A N 1
ATOM 713 C CA . GLU A 1 91 ? 3.76 4.527 20.609 1 60.88 91 GLU A CA 1
ATOM 714 C C . GLU A 1 91 ? 4.762 5.176 21.562 1 60.88 91 GLU A C 1
ATOM 716 O O . GLU A 1 91 ? 5.312 4.504 22.438 1 60.88 91 GLU A O 1
ATOM 721 N N . GLU A 1 92 ? 5.453 6.062 20.984 1 64.38 92 GLU A N 1
ATOM 722 C CA . GLU A 1 92 ? 6.18 6.824 22 1 64.38 92 GLU A CA 1
ATOM 723 C C . GLU A 1 92 ? 5.227 7.613 22.891 1 64.38 92 GLU A C 1
ATOM 725 O O . GLU A 1 92 ? 4.164 8.047 22.438 1 64.38 92 GLU A O 1
ATOM 730 N N . LYS A 1 93 ? 5.41 7.535 24.141 1 65.06 93 LYS A N 1
ATOM 731 C CA . LYS A 1 93 ? 4.594 8.172 25.172 1 65.06 93 LYS A CA 1
ATOM 732 C C . LYS A 1 93 ? 4.188 9.578 24.766 1 65.06 93 LYS A C 1
ATOM 734 O O . LYS A 1 93 ? 3.072 10.023 25.047 1 65.06 93 LYS A O 1
ATOM 739 N N . ASP A 1 94 ? 4.98 10.219 23.953 1 75.69 94 ASP A N 1
ATOM 740 C CA . ASP A 1 94 ? 4.699 11.633 23.703 1 75.69 94 ASP A CA 1
ATOM 741 C C . ASP A 1 94 ? 4.129 11.828 22.297 1 75.69 94 ASP A C 1
ATOM 743 O O . ASP A 1 94 ? 4.168 12.938 21.766 1 75.69 94 ASP A O 1
ATOM 747 N N . LYS A 1 95 ? 3.484 10.727 21.766 1 83.88 95 LYS A N 1
ATOM 748 C CA . LYS A 1 95 ? 2.951 10.836 20.406 1 83.88 95 LYS A CA 1
ATOM 749 C C . LYS A 1 95 ? 1.428 10.758 20.406 1 83.88 95 LYS A C 1
ATOM 751 O O . LYS A 1 95 ? 0.844 9.914 21.094 1 83.88 95 LYS A O 1
ATOM 756 N N . LYS A 1 96 ? 0.786 11.812 19.906 1 90.44 96 LYS A N 1
ATOM 757 C CA . LYS A 1 96 ? -0.658 11.805 19.688 1 90.44 96 LYS A CA 1
ATOM 758 C C . LYS A 1 96 ? -0.999 11.359 18.266 1 90.44 96 LYS A C 1
ATOM 760 O O . LYS A 1 96 ? -0.425 11.859 17.297 1 90.44 96 LYS A O 1
ATOM 765 N N . TYR A 1 97 ? -1.948 10.398 18.188 1 91.12 97 TYR A N 1
ATOM 766 C CA . TYR A 1 97 ? -2.396 9.938 16.875 1 91.12 97 TYR A CA 1
ATOM 767 C C . TYR A 1 97 ? -3.736 10.57 16.516 1 91.12 97 TYR A C 1
ATOM 769 O O . TYR A 1 97 ? -4.738 10.352 17.203 1 91.12 97 TYR A O 1
ATOM 777 N N . HIS A 1 98 ? -3.686 11.273 15.445 1 93.31 98 HIS A N 1
ATOM 778 C CA . HIS A 1 98 ? -4.922 11.898 14.984 1 93.31 98 HIS A CA 1
ATOM 779 C C . HIS A 1 98 ? -5.691 10.969 14.047 1 93.31 98 HIS A C 1
ATOM 781 O O . HIS A 1 98 ? -6.926 11.023 14 1 93.31 98 HIS A O 1
ATOM 787 N N . ARG A 1 99 ? -4.949 10.125 13.297 1 93.94 99 ARG A N 1
ATOM 788 C CA . ARG A 1 99 ? -5.543 9.195 12.344 1 93.94 99 ARG A CA 1
ATOM 789 C C . ARG A 1 99 ? -4.672 7.957 12.164 1 93.94 99 ARG A C 1
ATOM 791 O O . ARG A 1 99 ? -3.443 8.062 12.094 1 93.94 99 ARG A O 1
ATOM 798 N N . VAL A 1 100 ? -5.328 6.84 12.203 1 94.31 100 VAL A N 1
ATOM 799 C CA . VAL A 1 100 ? -4.637 5.578 11.945 1 94.31 100 VAL A CA 1
ATOM 800 C C . VAL A 1 100 ? -5.445 4.742 10.953 1 94.31 100 VAL A C 1
ATOM 802 O O . VAL A 1 100 ? -6.414 4.086 11.336 1 94.31 100 VAL A O 1
ATOM 805 N N . GLU A 1 101 ? -5.043 4.844 9.68 1 96.19 101 GLU A N 1
ATOM 806 C CA . GLU A 1 101 ? -5.734 4.082 8.641 1 96.19 101 GLU A CA 1
ATOM 807 C C . GLU A 1 101 ? -4.883 2.912 8.156 1 96.19 101 GLU A C 1
ATOM 809 O O . GLU A 1 101 ? -5.41 1.938 7.617 1 96.19 101 GLU A O 1
ATOM 814 N N . ARG A 1 102 ? -3.549 3.031 8.297 1 96.75 102 ARG A N 1
ATOM 815 C CA . ARG A 1 102 ? -2.629 2.014 7.797 1 96.75 102 ARG A CA 1
ATOM 816 C C . ARG A 1 102 ? -2.68 0.758 8.664 1 96.75 102 ARG A C 1
ATOM 818 O O . ARG A 1 102 ? -2.865 0.842 9.875 1 96.75 102 ARG A O 1
ATOM 825 N N . VAL A 1 103 ? -2.465 -0.316 7.973 1 94.56 103 VAL A N 1
ATOM 826 C CA . VAL A 1 103 ? -2.604 -1.596 8.656 1 94.56 103 VAL A CA 1
ATOM 827 C C . VAL A 1 103 ? -1.227 -2.129 9.047 1 94.56 103 VAL A C 1
ATOM 829 O O . VAL A 1 103 ? -0.266 -1.993 8.281 1 94.56 103 VAL A O 1
ATOM 832 N N . TYR A 1 104 ? -1.197 -2.732 10.219 1 95.06 104 TYR A N 1
ATOM 833 C CA . TYR A 1 104 ? 0.047 -3.279 10.742 1 95.06 104 TYR A CA 1
ATOM 834 C C . TYR A 1 104 ? -0.15 -4.711 11.234 1 95.06 104 TYR A C 1
ATOM 836 O O . TYR A 1 104 ? -1.283 -5.164 11.406 1 95.06 104 TYR A O 1
ATOM 844 N N . GLY A 1 105 ? 1.007 -5.383 11.445 1 95.31 105 GLY A N 1
ATOM 845 C CA . GLY A 1 105 ? 0.986 -6.75 11.945 1 95.31 105 GLY A CA 1
ATOM 846 C C . GLY A 1 105 ? 1.385 -7.773 10.898 1 95.31 105 GLY A C 1
ATOM 847 O O . GLY A 1 105 ? 1.966 -7.426 9.875 1 95.31 105 GLY A O 1
ATOM 848 N N . ARG A 1 106 ? 1.071 -8.969 11.289 1 96.25 106 ARG A N 1
ATOM 849 C CA . ARG A 1 106 ? 1.473 -10.094 10.445 1 96.25 106 ARG A CA 1
ATOM 850 C C . ARG A 1 106 ? 0.464 -10.328 9.32 1 96.25 106 ARG A C 1
ATOM 852 O O . ARG A 1 106 ? -0.733 -10.094 9.5 1 96.25 106 ARG A O 1
ATOM 859 N N . PHE A 1 107 ? 0.973 -10.719 8.203 1 96.31 107 PHE A N 1
ATOM 860 C CA . PHE A 1 107 ? 0.111 -11.125 7.102 1 96.31 107 PHE A CA 1
ATOM 861 C C . PHE A 1 107 ? 0.592 -12.438 6.496 1 96.31 107 PHE A C 1
ATOM 863 O O . PHE A 1 107 ? 1.768 -12.789 6.617 1 96.31 107 PHE A O 1
ATOM 870 N N . VAL A 1 108 ? -0.314 -13.109 5.82 1 95.94 108 VAL A N 1
ATOM 871 C CA . VAL A 1 108 ? -0.027 -14.312 5.047 1 95.94 108 VAL A CA 1
ATOM 872 C C . VAL A 1 108 ? -1.044 -14.453 3.916 1 95.94 108 VAL A C 1
ATOM 874 O O . VAL A 1 108 ? -2.25 -14.305 4.137 1 95.94 108 VAL A O 1
ATOM 877 N N . ARG A 1 109 ? -0.564 -14.586 2.697 1 97 109 ARG A N 1
ATOM 878 C CA . ARG A 1 109 ? -1.369 -14.977 1.545 1 97 109 ARG A CA 1
ATOM 879 C C . ARG A 1 109 ? -0.855 -16.281 0.934 1 97 109 ARG A C 1
ATOM 881 O O . ARG A 1 109 ? 0.356 -16.469 0.807 1 97 109 ARG A O 1
ATOM 888 N N . SER A 1 110 ? -1.765 -17.109 0.566 1 96.44 110 SER A N 1
ATOM 889 C CA . SER A 1 110 ? -1.361 -18.375 -0.052 1 96.44 110 SER A CA 1
ATOM 890 C C . SER A 1 110 ? -2.143 -18.625 -1.336 1 96.44 110 SER A C 1
ATOM 892 O O . SER A 1 110 ? -3.334 -18.328 -1.416 1 96.44 110 SER A O 1
ATOM 894 N N . PHE A 1 111 ? -1.438 -19.25 -2.242 1 95.5 111 PHE A N 1
ATOM 895 C CA . PHE A 1 111 ? -1.999 -19.531 -3.561 1 95.5 111 PHE A CA 1
ATOM 896 C C . PHE A 1 111 ? -1.613 -20.922 -4.035 1 95.5 111 PHE A C 1
ATOM 898 O O . PHE A 1 111 ? -0.433 -21.281 -4.039 1 95.5 111 PHE A O 1
ATOM 905 N N . THR A 1 112 ? -2.588 -21.641 -4.434 1 96.31 112 THR A N 1
ATOM 906 C CA . THR A 1 112 ? -2.281 -22.938 -5.023 1 96.31 112 THR A CA 1
ATOM 907 C C . THR A 1 112 ? -1.843 -22.781 -6.477 1 96.31 112 THR A C 1
ATOM 909 O O . THR A 1 112 ? -2.555 -22.172 -7.285 1 96.31 112 THR A O 1
ATOM 912 N N . LEU A 1 113 ? -0.702 -23.344 -6.77 1 95.62 113 LEU A N 1
ATOM 913 C CA . LEU A 1 113 ? -0.195 -23.234 -8.133 1 95.62 113 LEU A CA 1
ATOM 914 C C . LEU A 1 113 ? -0.886 -24.234 -9.055 1 95.62 113 LEU A C 1
ATOM 916 O O . LEU A 1 113 ? -1.115 -25.375 -8.664 1 95.62 113 LEU A O 1
ATOM 920 N N . PRO A 1 114 ? -1.178 -23.75 -10.234 1 94.5 114 PRO A N 1
ATOM 921 C CA . PRO A 1 114 ? -1.756 -24.703 -11.195 1 94.5 114 PRO A CA 1
ATOM 922 C C . PRO A 1 114 ? -0.768 -25.781 -11.625 1 94.5 114 PRO A C 1
ATOM 924 O O . PRO A 1 114 ? 0.436 -25.656 -11.383 1 94.5 114 PRO A O 1
ATOM 927 N N . GLU A 1 115 ? -1.29 -26.734 -12.32 1 92.06 115 GLU A N 1
ATOM 928 C CA . GLU A 1 115 ? -0.488 -27.891 -12.695 1 92.06 115 GLU A CA 1
ATOM 929 C C . GLU A 1 115 ? 0.624 -27.5 -13.664 1 92.06 115 GLU A C 1
ATOM 931 O O . GLU A 1 115 ? 1.704 -28.094 -13.648 1 92.06 115 GLU A O 1
ATOM 936 N N . ASP A 1 116 ? 0.409 -26.516 -14.484 1 93.94 116 ASP A N 1
ATOM 937 C CA . ASP A 1 116 ? 1.372 -26.188 -15.523 1 93.94 116 ASP A CA 1
ATOM 938 C C . ASP A 1 116 ? 2.395 -25.172 -15.016 1 93.94 116 ASP A C 1
ATOM 940 O O . ASP A 1 116 ? 3.246 -24.703 -15.781 1 93.94 116 ASP A O 1
ATOM 944 N N . ALA A 1 117 ? 2.287 -24.781 -13.758 1 95.5 117 ALA A N 1
ATOM 945 C CA . ALA A 1 117 ? 3.314 -23.922 -13.164 1 95.5 117 ALA A CA 1
ATOM 946 C C . ALA A 1 117 ? 4.594 -24.719 -12.898 1 95.5 117 ALA A C 1
ATOM 948 O O . ALA A 1 117 ? 4.543 -25.859 -12.445 1 95.5 117 ALA A O 1
ATOM 949 N N . ASP A 1 118 ? 5.719 -24.172 -13.195 1 95 118 ASP A N 1
ATOM 950 C CA . ASP A 1 118 ? 7.008 -24.812 -12.984 1 95 118 ASP A CA 1
ATOM 951 C C . ASP A 1 118 ? 7.645 -24.359 -11.672 1 95 118 ASP A C 1
ATOM 953 O O . ASP A 1 118 ? 8.109 -23.219 -11.562 1 95 118 ASP A O 1
ATOM 957 N N . PRO A 1 119 ? 7.742 -25.203 -10.664 1 93.69 119 PRO A N 1
ATOM 958 C CA . PRO A 1 119 ? 8.266 -24.812 -9.352 1 93.69 119 PRO A CA 1
ATOM 959 C C . PRO A 1 119 ? 9.734 -24.391 -9.406 1 93.69 119 PRO A C 1
ATOM 961 O O . PRO A 1 119 ? 10.234 -23.766 -8.477 1 93.69 119 PRO A O 1
ATOM 964 N N . ASP A 1 120 ? 10.406 -24.719 -10.477 1 93.94 120 ASP A N 1
ATOM 965 C CA . ASP A 1 120 ? 11.836 -24.406 -10.57 1 93.94 120 ASP A CA 1
ATOM 966 C C . ASP A 1 120 ? 12.062 -23.078 -11.281 1 93.94 120 ASP A C 1
ATOM 968 O O . ASP A 1 120 ? 13.195 -22.609 -11.367 1 93.94 120 ASP A O 1
ATOM 972 N N . GLN A 1 121 ? 11.047 -22.531 -11.773 1 95.62 121 GLN A N 1
ATOM 973 C CA . GLN A 1 121 ? 11.141 -21.25 -12.469 1 95.62 121 GLN A CA 1
ATOM 974 C C . GLN A 1 121 ? 10.328 -20.188 -11.75 1 95.62 121 GLN A C 1
ATOM 976 O O . GLN A 1 121 ? 9.391 -19.625 -12.32 1 95.62 121 GLN A O 1
ATOM 981 N N . ILE A 1 122 ? 10.766 -19.953 -10.539 1 97.06 122 ILE A N 1
ATOM 982 C CA . ILE A 1 122 ? 10.109 -18.938 -9.734 1 97.06 122 ILE A CA 1
ATOM 983 C C . ILE A 1 122 ? 11.109 -17.844 -9.344 1 97.06 122 ILE A C 1
ATOM 985 O O . ILE A 1 122 ? 12.234 -18.156 -8.93 1 97.06 122 ILE A O 1
ATOM 989 N N . SER A 1 123 ? 10.773 -16.641 -9.547 1 97.88 123 SER A N 1
ATOM 990 C CA . SER A 1 123 ? 11.594 -15.508 -9.125 1 97.88 123 SER A CA 1
ATOM 991 C C . SER A 1 123 ? 10.75 -14.438 -8.453 1 97.88 123 SER A C 1
ATOM 993 O O . SER A 1 123 ? 9.539 -14.359 -8.672 1 97.88 123 SER A O 1
ATOM 995 N N . ALA A 1 124 ? 11.398 -13.695 -7.633 1 97.69 124 ALA A N 1
ATOM 996 C CA . ALA A 1 124 ? 10.695 -12.625 -6.926 1 97.69 124 ALA A CA 1
ATOM 997 C C . ALA A 1 124 ? 11.508 -11.336 -6.93 1 97.69 124 ALA A C 1
ATOM 999 O O . ALA A 1 124 ? 12.734 -11.367 -6.84 1 97.69 124 ALA A O 1
ATOM 1000 N N . GLN A 1 125 ? 10.812 -10.234 -7.094 1 97.44 125 GLN A N 1
ATOM 1001 C CA . GLN A 1 125 ? 11.383 -8.898 -6.984 1 97.44 125 GLN A CA 1
ATOM 1002 C C . GLN A 1 125 ? 10.547 -8.008 -6.07 1 97.44 125 GLN A C 1
ATOM 1004 O O . GLN A 1 125 ? 9.312 -8.07 -6.098 1 97.44 125 GLN A O 1
ATOM 1009 N N . PHE A 1 126 ? 11.234 -7.254 -5.266 1 96.44 126 PHE A N 1
ATOM 1010 C CA . PHE A 1 126 ? 10.555 -6.328 -4.363 1 96.44 126 PHE A CA 1
ATOM 1011 C C . PHE A 1 126 ? 11.031 -4.898 -4.594 1 96.44 126 PHE A C 1
ATOM 1013 O O . PHE A 1 126 ? 12.195 -4.582 -4.363 1 96.44 126 PHE A O 1
ATOM 1020 N N . LYS A 1 127 ? 10.062 -4.07 -5.07 1 95.44 127 LYS A N 1
ATOM 1021 C CA . LYS A 1 127 ? 10.398 -2.682 -5.379 1 95.44 127 LYS A CA 1
ATOM 1022 C C . LYS A 1 127 ? 9.219 -1.755 -5.105 1 95.44 127 LYS A C 1
ATOM 1024 O O . LYS A 1 127 ? 8.07 -2.094 -5.41 1 95.44 127 LYS A O 1
ATOM 1029 N N . ASP A 1 128 ? 9.492 -0.64 -4.469 1 95.5 128 ASP A N 1
ATOM 1030 C CA . ASP A 1 128 ? 8.508 0.416 -4.27 1 95.5 128 ASP A CA 1
ATOM 1031 C C . ASP A 1 128 ? 7.277 -0.112 -3.535 1 95.5 128 ASP A C 1
ATOM 1033 O O . ASP A 1 128 ? 6.145 0.221 -3.889 1 95.5 128 ASP A O 1
ATOM 1037 N N . GLY A 1 129 ? 7.562 -1.011 -2.629 1 97.62 129 GLY A N 1
ATOM 1038 C CA . GLY A 1 129 ? 6.504 -1.518 -1.77 1 97.62 129 GLY A CA 1
ATOM 1039 C C . GLY A 1 129 ? 5.613 -2.535 -2.457 1 97.62 129 GLY A C 1
ATOM 1040 O O . GLY A 1 129 ? 4.492 -2.789 -2.012 1 97.62 129 GLY A O 1
ATOM 1041 N N . VAL A 1 130 ? 6.102 -3.039 -3.627 1 98.19 130 VAL A N 1
ATOM 1042 C CA . VAL A 1 130 ? 5.355 -4.07 -4.34 1 98.19 130 VAL A CA 1
ATOM 1043 C C . VAL A 1 130 ? 6.223 -5.312 -4.508 1 98.19 130 VAL A C 1
ATOM 1045 O O . VAL A 1 130 ? 7.367 -5.223 -4.953 1 98.19 130 VAL A O 1
ATOM 1048 N N . LEU A 1 131 ? 5.672 -6.453 -4.125 1 98.62 131 LEU A N 1
ATOM 1049 C CA . LEU A 1 131 ? 6.305 -7.738 -4.41 1 98.62 131 LEU A CA 1
ATOM 1050 C C . LEU A 1 131 ? 5.789 -8.32 -5.723 1 98.62 131 LEU A C 1
ATOM 1052 O O . LEU A 1 131 ? 4.578 -8.398 -5.941 1 98.62 131 LEU A O 1
ATOM 1056 N N . GLU A 1 132 ? 6.68 -8.633 -6.566 1 98.25 132 GLU A N 1
ATOM 1057 C CA . GLU A 1 132 ? 6.336 -9.344 -7.793 1 98.25 132 GLU A CA 1
ATOM 1058 C C . GLU A 1 132 ? 6.918 -10.758 -7.789 1 98.25 132 GLU A C 1
ATOM 1060 O O . GLU A 1 132 ? 8.133 -10.93 -7.684 1 98.25 132 GLU A O 1
ATOM 1065 N N . VAL A 1 133 ? 6.09 -11.75 -7.895 1 98.56 133 VAL A N 1
ATOM 1066 C CA . VAL A 1 133 ? 6.527 -13.141 -8.008 1 98.56 133 VAL A CA 1
ATOM 1067 C C . VAL A 1 133 ? 6.18 -13.672 -9.398 1 98.56 133 VAL A C 1
ATOM 1069 O O . VAL A 1 133 ? 5.012 -13.688 -9.789 1 98.56 133 VAL A O 1
ATOM 1072 N N . ARG A 1 134 ? 7.164 -14.133 -10.07 1 98.25 134 ARG A N 1
ATOM 1073 C CA . ARG A 1 134 ? 6.98 -14.703 -11.406 1 98.25 134 ARG A CA 1
ATOM 1074 C C . ARG A 1 134 ? 7.168 -16.219 -11.375 1 98.25 134 ARG A C 1
ATOM 1076 O O . ARG A 1 134 ? 8.133 -16.719 -10.805 1 98.25 134 ARG A O 1
ATOM 1083 N N . ILE A 1 135 ? 6.23 -16.859 -12.008 1 98.06 135 ILE A N 1
ATOM 1084 C CA . ILE A 1 135 ? 6.25 -18.312 -12.07 1 98.06 135 ILE A CA 1
ATOM 1085 C C . ILE A 1 135 ? 6.172 -18.766 -13.523 1 98.06 135 ILE A C 1
ATOM 1087 O O . ILE A 1 135 ? 5.207 -18.453 -14.227 1 98.06 135 ILE A O 1
ATOM 1091 N N . GLY A 1 136 ? 7.176 -19.484 -13.961 1 97 136 GLY A N 1
ATOM 1092 C CA . GLY A 1 136 ? 7.16 -20.016 -15.32 1 97 136 GLY A CA 1
ATOM 1093 C C . GLY A 1 136 ? 6.234 -21.203 -15.477 1 97 136 GLY A C 1
ATOM 1094 O O . GLY A 1 136 ? 5.754 -21.766 -14.492 1 97 136 GLY A O 1
ATOM 1095 N N . LYS A 1 137 ? 5.891 -21.547 -16.75 1 94.81 137 LYS A N 1
ATOM 1096 C CA . LYS A 1 137 ? 5.09 -22.719 -17.047 1 94.81 137 LYS A CA 1
ATOM 1097 C C . LYS A 1 137 ? 5.98 -23.906 -17.422 1 94.81 137 LYS A C 1
ATOM 1099 O O . LYS A 1 137 ? 7.055 -23.734 -18 1 94.81 137 LYS A O 1
ATOM 1104 N N . SER A 1 138 ? 5.516 -25.109 -17.109 1 88.5 138 SER A N 1
ATOM 1105 C CA . SER A 1 138 ? 6.242 -26.328 -17.453 1 88.5 138 SER A CA 1
ATOM 1106 C C . SER A 1 138 ? 6.055 -26.672 -18.938 1 88.5 138 SER A C 1
ATOM 1108 O O . SER A 1 138 ? 4.992 -26.422 -19.5 1 88.5 138 SER A O 1
ATOM 1110 N N . GLU A 1 139 ? 7.156 -26.875 -19.766 1 71.25 139 GLU A N 1
ATOM 1111 C CA . GLU A 1 139 ? 7.117 -27.281 -21.172 1 71.25 139 GLU A CA 1
ATOM 1112 C C . GLU A 1 139 ? 6.184 -28.469 -21.375 1 71.25 139 GLU A C 1
ATOM 1114 O O . GLU A 1 139 ? 5.539 -28.594 -22.406 1 71.25 139 GLU A O 1
ATOM 1119 N N . ALA A 1 140 ? 6.293 -29.438 -20.5 1 62.03 140 ALA A N 1
ATOM 1120 C CA . ALA A 1 140 ? 5.688 -30.734 -20.766 1 62.03 140 ALA A CA 1
ATOM 1121 C C . ALA A 1 140 ? 4.176 -30.625 -20.938 1 62.03 140 ALA A C 1
ATOM 1123 O O . ALA A 1 140 ? 3.539 -31.484 -21.547 1 62.03 140 ALA A O 1
ATOM 1124 N N . VAL A 1 141 ? 3.646 -29.609 -20.406 1 55.34 141 VAL A N 1
ATOM 1125 C CA . VAL A 1 141 ? 2.188 -29.609 -20.422 1 55.34 141 VAL A CA 1
ATOM 1126 C C . VAL A 1 141 ? 1.691 -29.031 -21.75 1 55.34 141 VAL A C 1
ATOM 1128 O O . VAL A 1 141 ? 0.484 -28.891 -21.953 1 55.34 141 VAL A O 1
ATOM 1131 N N . LYS A 1 142 ? 2.656 -28.703 -22.5 1 55.88 142 LYS A N 1
ATOM 1132 C CA . LYS A 1 142 ? 2.17 -28.266 -23.812 1 55.88 142 LYS A CA 1
ATOM 1133 C C . LYS A 1 142 ? 1.579 -29.438 -24.594 1 55.88 142 LYS A C 1
ATOM 1135 O O . LYS A 1 142 ? 2.104 -30.547 -24.547 1 55.88 142 LYS A O 1
ATOM 1140 N N . PRO A 1 143 ? 0.368 -29.234 -24.922 1 54.75 143 PRO A N 1
ATOM 1141 C CA . PRO A 1 143 ? -0.267 -30.328 -25.656 1 54.75 143 PRO A CA 1
ATOM 1142 C C . PRO A 1 143 ? 0.638 -30.906 -26.75 1 54.75 143 PRO A C 1
ATOM 1144 O O . PRO A 1 143 ? 1.339 -30.172 -27.438 1 54.75 143 PRO A O 1
ATOM 1147 N N . LYS A 1 144 ? 1.112 -32.094 -26.5 1 54.66 144 LYS A N 1
ATOM 1148 C CA . LYS A 1 144 ? 1.854 -32.844 -27.531 1 54.66 144 LYS A CA 1
ATOM 1149 C C . LYS A 1 144 ? 0.96 -33.188 -28.719 1 54.66 144 LYS A C 1
ATOM 1151 O O . LYS A 1 144 ? -0.126 -33.719 -28.547 1 54.66 144 LYS A O 1
ATOM 1156 N N . ARG A 1 145 ? 1.141 -32.438 -29.703 1 56.38 145 ARG A N 1
ATOM 1157 C CA . ARG A 1 145 ? 0.4 -32.781 -30.906 1 56.38 145 ARG A CA 1
ATOM 1158 C C . ARG A 1 145 ? 0.874 -34.125 -31.484 1 56.38 145 ARG A C 1
ATOM 1160 O O . ARG A 1 145 ? 2.07 -34.312 -31.719 1 56.38 145 ARG A O 1
ATOM 1167 N N . ILE A 1 146 ? 0.153 -35.062 -31.203 1 57.94 146 ILE A N 1
ATOM 1168 C CA . ILE A 1 146 ? 0.433 -36.344 -31.812 1 57.94 146 ILE A CA 1
ATOM 1169 C C . ILE A 1 146 ? 0.08 -36.281 -33.312 1 57.94 146 ILE A C 1
ATOM 1171 O O . ILE A 1 146 ? -1.07 -36.031 -33.656 1 57.94 146 ILE A O 1
ATOM 1175 N N . GLU A 1 147 ? 1.052 -36.062 -34.031 1 58.09 147 GLU A N 1
ATOM 1176 C CA . GLU A 1 147 ? 0.831 -36.156 -35.469 1 58.09 147 GLU A CA 1
ATOM 1177 C C . GLU A 1 147 ? 0.409 -37.562 -35.875 1 58.09 147 GLU A C 1
ATOM 1179 O O . GLU A 1 147 ? 1.065 -38.531 -35.531 1 58.09 147 GLU A O 1
ATOM 1184 N N . ILE A 1 148 ? -0.817 -37.719 -36.156 1 63.69 148 ILE A N 1
ATOM 1185 C CA . ILE A 1 148 ? -1.256 -39 -36.688 1 63.69 148 ILE A CA 1
ATOM 1186 C C . ILE A 1 148 ? -0.751 -39.156 -38.125 1 63.69 148 ILE A C 1
ATOM 1188 O O . ILE A 1 148 ? -0.984 -38.312 -38.969 1 63.69 148 ILE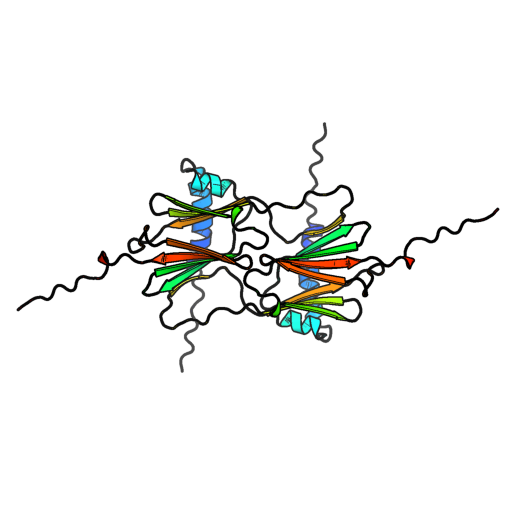 A O 1
ATOM 1192 N N . LYS A 1 149 ? 0.355 -39.812 -38.281 1 60.38 149 LYS A N 1
ATOM 1193 C CA . LYS A 1 149 ? 0.781 -40.188 -39.625 1 60.38 149 LYS A CA 1
ATOM 1194 C C . LYS A 1 149 ? -0.198 -41.188 -40.25 1 60.38 149 LYS A C 1
ATOM 1196 O O . LYS A 1 149 ? -0.592 -42.156 -39.594 1 60.38 149 LYS A O 1
ATOM 1201 N N . GLY A 1 150 ? -1.104 -40.656 -40.875 1 47.41 150 GLY A N 1
ATOM 1202 C CA . GLY A 1 150 ? -1.766 -41.531 -41.844 1 47.41 150 GLY A CA 1
ATOM 1203 C C . GLY A 1 150 ? -0.958 -41.719 -43.125 1 47.41 150 GLY A C 1
ATOM 1204 O O . GLY A 1 150 ? -0.051 -40.938 -43.406 1 47.41 150 GLY A O 1
ATOM 1205 N N . MET B 1 1 ? -9.414 -6.113 40.188 1 28.81 1 MET B N 1
ATOM 1206 C CA . MET B 1 1 ? -8.695 -5.488 39.094 1 28.81 1 MET B CA 1
ATOM 1207 C C . MET B 1 1 ? -9.602 -5.324 37.875 1 28.81 1 MET B C 1
ATOM 1209 O O . MET B 1 1 ? -10.109 -6.312 37.344 1 28.81 1 MET B O 1
ATOM 1213 N N . THR B 1 2 ? -10.359 -4.23 37.688 1 32.53 2 THR B N 1
ATOM 1214 C CA . THR B 1 2 ? -11.633 -4.027 37 1 32.53 2 THR B CA 1
ATOM 1215 C C . THR B 1 2 ? -11.414 -3.789 35.5 1 32.53 2 THR B C 1
ATOM 1217 O O . THR B 1 2 ? -10.656 -2.902 35.125 1 32.53 2 THR B O 1
ATOM 1220 N N . THR B 1 3 ? -11.523 -4.777 34.719 1 32.34 3 THR B N 1
ATOM 1221 C CA . THR B 1 3 ? -11.438 -4.852 33.281 1 32.34 3 THR B CA 1
ATOM 1222 C C . THR B 1 3 ? -12.383 -3.846 32.625 1 32.34 3 THR B C 1
ATOM 1224 O O . THR B 1 3 ? -13.609 -3.977 32.719 1 32.34 3 THR B O 1
ATOM 1227 N N . ARG B 1 4 ? -12.109 -2.535 32.625 1 34.31 4 ARG B N 1
ATOM 1228 C CA . ARG B 1 4 ? -13.016 -1.515 32.094 1 34.31 4 ARG B CA 1
ATOM 1229 C C . ARG B 1 4 ? -13.305 -1.748 30.625 1 34.31 4 ARG B C 1
ATOM 1231 O O . ARG B 1 4 ? -12.398 -1.664 29.797 1 34.31 4 ARG B O 1
ATOM 1238 N N . ILE B 1 5 ? -14.211 -2.553 30.25 1 36.19 5 ILE B N 1
ATOM 1239 C CA . ILE B 1 5 ? -14.797 -2.863 28.953 1 36.19 5 ILE B CA 1
ATOM 1240 C C . ILE B 1 5 ? -15.172 -1.568 28.219 1 36.19 5 ILE B C 1
ATOM 1242 O O . ILE B 1 5 ? -15.945 -0.764 28.75 1 36.19 5 ILE B O 1
ATOM 1246 N N . MET B 1 6 ? -14.328 -0.938 27.469 1 43.72 6 MET B N 1
ATOM 1247 C CA . MET B 1 6 ? -14.695 0.267 26.734 1 43.72 6 MET B CA 1
ATOM 1248 C C . MET B 1 6 ? -15.961 0.038 25.906 1 43.72 6 MET B C 1
ATOM 1250 O O . MET B 1 6 ? -16.031 -0.916 25.125 1 43.72 6 MET B O 1
ATOM 1254 N N . PRO B 1 7 ? -17.156 0.548 26.297 1 44.78 7 PRO B N 1
ATOM 1255 C CA . PRO B 1 7 ? -18.5 0.367 25.734 1 44.78 7 PRO B CA 1
ATOM 1256 C C . PRO B 1 7 ? -18.562 0.759 24.25 1 44.78 7 PRO B C 1
ATOM 1258 O O . PRO B 1 7 ? -17.781 1.602 23.797 1 44.78 7 PRO B O 1
ATOM 1261 N N . TRP B 1 8 ? -19.078 -0.126 23.453 1 46.16 8 TRP B N 1
ATOM 1262 C CA . TRP B 1 8 ? -19.438 0.043 22.047 1 46.16 8 TRP B CA 1
ATOM 1263 C C . TRP B 1 8 ? -20.203 1.341 21.844 1 46.16 8 TRP B C 1
ATOM 1265 O O . TRP B 1 8 ? -21.25 1.56 22.453 1 46.16 8 TRP B O 1
ATOM 1275 N N . ASN B 1 9 ? -19.609 2.59 21.641 1 47.22 9 ASN B N 1
ATOM 1276 C CA . ASN B 1 9 ? -20.297 3.863 21.438 1 47.22 9 ASN B CA 1
ATOM 1277 C C . ASN B 1 9 ? -20.766 4.027 20 1 47.22 9 ASN B C 1
ATOM 1279 O O . ASN B 1 9 ? -19.969 4.332 19.109 1 47.22 9 ASN B O 1
ATOM 1283 N N . PRO B 1 10 ? -21.953 3.434 19.672 1 54.12 10 PRO B N 1
ATOM 1284 C CA . PRO B 1 10 ? -22.562 3.449 18.344 1 54.12 10 PRO B CA 1
ATOM 1285 C C . PRO B 1 10 ? -22.609 4.848 17.719 1 54.12 10 PRO B C 1
ATOM 1287 O O . PRO B 1 10 ? -22.656 4.984 16.5 1 54.12 10 PRO B O 1
ATOM 1290 N N . PHE B 1 11 ? -22.547 5.828 18.625 1 54.97 11 PHE B N 1
ATOM 1291 C CA . PHE B 1 11 ? -22.656 7.211 18.172 1 54.97 11 PHE B CA 1
ATOM 1292 C C . PHE B 1 11 ? -21.391 7.648 17.453 1 54.97 11 PHE B C 1
ATOM 1294 O O . PHE B 1 11 ? -21.438 8.461 16.531 1 54.97 11 PHE B O 1
ATOM 1301 N N . ARG B 1 12 ? -20.25 7.055 17.766 1 54.31 12 ARG B N 1
ATOM 1302 C CA . ARG B 1 12 ? -19 7.402 17.078 1 54.31 12 ARG B CA 1
ATOM 1303 C C . ARG B 1 12 ? -18.953 6.805 15.68 1 54.31 12 ARG B C 1
ATOM 1305 O O . ARG B 1 12 ? -18.531 7.465 14.727 1 54.31 12 ARG B O 1
ATOM 1312 N N . GLU B 1 13 ? -19.438 5.594 15.539 1 52.47 13 GLU B N 1
ATOM 1313 C CA . GLU B 1 13 ? -19.516 4.98 14.219 1 52.47 13 GLU B CA 1
ATOM 1314 C C . GLU B 1 13 ? -20.531 5.691 13.336 1 52.47 13 GLU B C 1
ATOM 1316 O O . GLU B 1 13 ? -20.312 5.879 12.141 1 52.47 13 GLU B O 1
ATOM 1321 N N . LEU B 1 14 ? -21.594 6.047 13.922 1 58.22 14 LEU B N 1
ATOM 1322 C CA . LEU B 1 14 ? -22.625 6.812 13.227 1 58.22 14 LEU B CA 1
ATOM 1323 C C . LEU B 1 14 ? -22.125 8.203 12.867 1 58.22 14 LEU B C 1
ATOM 1325 O O . LEU B 1 14 ? -22.391 8.703 11.773 1 58.22 14 LEU B O 1
ATOM 1329 N N . GLU B 1 15 ? -21.297 8.781 13.688 1 60.06 15 GLU B N 1
ATOM 1330 C CA . GLU B 1 15 ? -20.688 10.086 13.406 1 60.06 15 GLU B CA 1
ATOM 1331 C C . GLU B 1 15 ? -19.656 9.992 12.297 1 60.06 15 GLU B C 1
ATOM 1333 O O . GLU B 1 15 ? -19.594 10.859 11.422 1 60.06 15 GLU B O 1
ATOM 1338 N N . GLU B 1 16 ? -18.984 8.906 12.227 1 58.59 16 GLU B N 1
ATOM 1339 C CA . GLU B 1 16 ? -18.016 8.703 11.156 1 58.59 16 GLU B CA 1
ATOM 1340 C C . GLU B 1 16 ? -18.703 8.422 9.82 1 58.59 16 GLU B C 1
ATOM 1342 O O . GLU B 1 16 ? -18.281 8.922 8.781 1 58.59 16 GLU B O 1
ATOM 1347 N N . LEU B 1 17 ? -19.766 7.637 9.875 1 57.19 17 LEU B N 1
ATOM 1348 C CA . LEU B 1 17 ? -20.594 7.426 8.703 1 57.19 17 LEU B CA 1
ATOM 1349 C C . LEU B 1 17 ? -21.266 8.727 8.273 1 57.19 17 LEU B C 1
ATOM 1351 O O . LEU B 1 17 ? -21.312 9.039 7.082 1 57.19 17 LEU B O 1
ATOM 1355 N N . GLN B 1 18 ? -21.766 9.469 9.141 1 61.31 18 GLN B N 1
ATOM 1356 C CA . GLN B 1 18 ? -22.406 10.75 8.852 1 61.31 18 GLN B CA 1
ATOM 1357 C C . GLN B 1 18 ? -21.391 11.758 8.312 1 61.31 18 GLN B C 1
ATOM 1359 O O . GLN B 1 18 ? -21.719 12.555 7.43 1 61.31 18 GLN B O 1
ATOM 1364 N N . ASN B 1 19 ? -20.188 11.719 8.852 1 58.22 19 ASN B N 1
ATOM 1365 C CA . ASN B 1 19 ? -19.125 12.586 8.336 1 58.22 19 ASN B CA 1
ATOM 1366 C C . ASN B 1 19 ? -18.734 12.203 6.914 1 58.22 19 ASN B C 1
ATOM 1368 O O . ASN B 1 19 ? -18.453 13.078 6.086 1 58.22 19 ASN B O 1
ATOM 1372 N N . ARG B 1 20 ? -18.719 10.938 6.641 1 55.28 20 ARG B N 1
ATOM 1373 C CA . ARG B 1 20 ? -18.5 10.469 5.273 1 55.28 20 ARG B CA 1
ATOM 1374 C C . ARG B 1 20 ? -19.672 10.844 4.379 1 55.28 20 ARG B C 1
ATOM 1376 O O . ARG B 1 20 ? -19.484 11.281 3.24 1 55.28 20 ARG B O 1
ATOM 1383 N N . LEU B 1 21 ? -20.859 10.609 4.875 1 59.16 21 LEU B N 1
ATOM 1384 C CA . LEU B 1 21 ? -22.078 10.977 4.148 1 59.16 21 LEU B CA 1
ATOM 1385 C C . LEU B 1 21 ? -22.188 12.492 4.023 1 59.16 21 LEU B C 1
ATOM 1387 O O . LEU B 1 21 ? -22.547 13.008 2.963 1 59.16 21 LEU B O 1
ATOM 1391 N N . ALA B 1 22 ? -21.984 13.273 5.098 1 54.84 22 ALA B N 1
ATOM 1392 C CA . ALA B 1 22 ? -21.969 14.734 5.066 1 54.84 22 ALA B CA 1
ATOM 1393 C C . ALA B 1 22 ? -20.906 15.242 4.098 1 54.84 22 ALA B C 1
ATOM 1395 O O . ALA B 1 22 ? -21.141 16.203 3.363 1 54.84 22 ALA B O 1
ATOM 1396 N N . ALA B 1 23 ? -19.781 14.664 4.078 1 49.38 23 ALA B N 1
ATOM 1397 C CA . ALA B 1 23 ? -18.75 14.984 3.096 1 49.38 23 ALA B CA 1
ATOM 1398 C C . ALA B 1 23 ? -19.234 14.695 1.678 1 49.38 23 ALA B C 1
ATOM 1400 O O . ALA B 1 23 ? -19 15.492 0.762 1 49.38 23 ALA B O 1
ATOM 1401 N N . LEU B 1 24 ? -19.922 13.617 1.508 1 52.84 24 LEU B N 1
ATOM 1402 C CA . LEU B 1 24 ? -20.531 13.305 0.222 1 52.84 24 LEU B CA 1
ATOM 1403 C C . LEU B 1 24 ? -21.641 14.305 -0.108 1 52.84 24 LEU B C 1
ATOM 1405 O O . LEU B 1 24 ? -21.75 14.75 -1.251 1 52.84 24 LEU B O 1
ATOM 1409 N N . MET B 1 25 ? -22.5 14.57 0.792 1 54.91 25 MET B N 1
ATOM 1410 C CA . MET B 1 25 ? -23.578 15.523 0.604 1 54.91 25 MET B CA 1
ATOM 1411 C C . MET B 1 25 ? -23.047 16.953 0.5 1 54.91 25 MET B C 1
ATOM 1413 O O . MET B 1 25 ? -23.594 17.766 -0.236 1 54.91 25 MET B O 1
ATOM 1417 N N . SER B 1 26 ? -22.141 17.375 1.357 1 51.66 26 SER B N 1
ATOM 1418 C CA . SER B 1 26 ? -21.5 18.688 1.26 1 51.66 26 SER B CA 1
ATOM 1419 C C . SER B 1 26 ? -20.75 18.828 -0.055 1 51.66 26 SER B C 1
ATOM 1421 O O . SER B 1 26 ? -20.656 19.938 -0.597 1 51.66 26 SER B O 1
ATOM 1423 N N . ARG B 1 27 ? -20.109 17.844 -0.51 1 48.16 27 ARG B N 1
ATOM 1424 C CA . ARG B 1 27 ? -19.469 17.891 -1.827 1 48.16 27 ARG B CA 1
ATOM 1425 C C . ARG B 1 27 ? -20.516 18.141 -2.918 1 48.16 27 ARG B C 1
ATOM 1427 O O . ARG B 1 27 ? -20.219 18.828 -3.904 1 48.16 27 ARG B O 1
ATOM 1434 N N . SER B 1 28 ? -21.688 17.641 -2.789 1 50.66 28 SER B N 1
ATOM 1435 C CA . SER B 1 28 ? -22.719 17.906 -3.783 1 50.66 28 SER B CA 1
ATOM 1436 C C . SER B 1 28 ? -23.172 19.359 -3.723 1 50.66 28 SER B C 1
ATOM 1438 O O . SER B 1 28 ? -23.5 19.969 -4.75 1 50.66 28 SER B O 1
ATOM 1440 N N . LEU B 1 29 ? -23.328 19.969 -2.584 1 48.94 29 LEU B N 1
ATOM 1441 C CA . LEU B 1 29 ? -23.891 21.312 -2.512 1 48.94 29 LEU B CA 1
ATOM 1442 C C . LEU B 1 29 ? -22.781 22.375 -2.568 1 48.94 29 LEU B C 1
ATOM 1444 O O . LEU B 1 29 ? -23.062 23.562 -2.713 1 48.94 29 LEU B O 1
ATOM 1448 N N . VAL B 1 30 ? -21.672 22.234 -1.934 1 46.12 30 VAL B N 1
ATOM 1449 C CA . VAL B 1 30 ? -20.641 23.25 -1.979 1 46.12 30 VAL B CA 1
ATOM 1450 C C . VAL B 1 30 ? -20 23.297 -3.369 1 46.12 30 VAL B C 1
ATOM 1452 O O . VAL B 1 30 ? -19.719 22.25 -3.957 1 46.12 30 VAL B O 1
ATOM 1455 N N . PRO B 1 31 ? -20.031 24.375 -4.059 1 45.53 31 PRO B N 1
ATOM 1456 C CA . PRO B 1 31 ? -19.281 24.484 -5.312 1 45.53 31 PRO B CA 1
ATOM 1457 C C . PRO B 1 31 ? -17.906 23.828 -5.23 1 45.53 31 PRO B C 1
ATOM 1459 O O . PRO B 1 31 ? -17.203 24 -4.23 1 45.53 31 PRO B O 1
ATOM 1462 N N . SER B 1 32 ? -17.656 22.609 -5.773 1 48.72 32 SER B N 1
ATOM 1463 C CA . SER B 1 32 ? -16.531 21.688 -5.742 1 48.72 32 SER B CA 1
ATOM 1464 C C . SER B 1 32 ? -15.195 22.422 -5.891 1 48.72 32 SER B C 1
ATOM 1466 O O . SER B 1 32 ? -14.938 23.031 -6.93 1 48.72 32 SER B O 1
ATOM 1468 N N . SER B 1 33 ? -14.812 23 -4.875 1 47.06 33 SER B N 1
ATOM 1469 C CA . SER B 1 33 ? -13.438 23.469 -5.031 1 47.06 33 SER B CA 1
ATOM 1470 C C . SER B 1 33 ? -12.555 22.375 -5.637 1 47.06 33 SER B C 1
ATOM 1472 O O . SER B 1 33 ? -12.898 21.203 -5.602 1 47.06 33 SER B O 1
ATOM 1474 N N . GLU B 1 34 ? -11.523 22.828 -6.367 1 47.88 34 GLU B N 1
ATOM 1475 C CA . GLU B 1 34 ? -10.609 21.984 -7.129 1 47.88 34 GLU B CA 1
ATOM 1476 C C . GLU B 1 34 ? -10.242 20.719 -6.352 1 47.88 34 GLU B C 1
ATOM 1478 O O . GLU B 1 34 ? -10.148 19.641 -6.93 1 47.88 34 GLU B O 1
ATOM 1483 N N . GLY B 1 35 ? -10.016 20.969 -5.047 1 50.69 35 GLY B N 1
ATOM 1484 C CA . GLY B 1 35 ? -9.695 19.781 -4.266 1 50.69 35 GLY B CA 1
ATOM 1485 C C . GLY B 1 35 ? -10.836 18.797 -4.195 1 50.69 35 GLY B C 1
ATOM 1486 O O . GLY B 1 35 ? -10.617 17.578 -4.211 1 50.69 35 GLY B O 1
ATOM 1487 N N . GLN B 1 36 ? -12.039 19.344 -3.975 1 54.03 36 GLN B N 1
ATOM 1488 C CA . GLN B 1 36 ? -13.219 18.484 -3.863 1 54.03 36 GLN B CA 1
ATOM 1489 C C . GLN B 1 36 ? -13.516 17.781 -5.184 1 54.03 36 GLN B C 1
ATOM 1491 O O . GLN B 1 36 ? -13.898 16.609 -5.191 1 54.03 36 GLN B O 1
ATOM 1496 N N . GLU B 1 37 ? -13.406 18.656 -6.164 1 54.44 37 GLU B N 1
ATOM 1497 C CA . GLU B 1 37 ? -13.609 18.047 -7.473 1 54.44 37 GLU B CA 1
ATOM 1498 C C . GLU B 1 37 ? -12.625 16.891 -7.695 1 54.44 37 GLU B C 1
ATOM 1500 O O . GLU B 1 37 ? -12.977 15.875 -8.289 1 54.44 37 GLU B O 1
ATOM 1505 N N . ALA B 1 38 ? -11.445 17.328 -7.281 1 53.97 38 ALA B N 1
ATOM 1506 C CA . ALA B 1 38 ? -10.43 16.281 -7.438 1 53.97 38 ALA B CA 1
ATOM 1507 C C . ALA B 1 38 ? -10.805 15.039 -6.633 1 53.97 38 ALA B C 1
ATOM 1509 O O . ALA B 1 38 ? -10.625 13.914 -7.105 1 53.97 38 ALA B O 1
ATOM 1510 N N . MET B 1 39 ? -11.383 15.336 -5.48 1 57.12 39 MET B N 1
ATOM 1511 C CA . MET B 1 39 ? -11.82 14.195 -4.676 1 57.12 39 MET B CA 1
ATOM 1512 C C . MET B 1 39 ? -12.938 13.438 -5.375 1 57.12 39 MET B C 1
ATOM 1514 O O . MET B 1 39 ? -13.023 12.211 -5.27 1 57.12 39 MET B O 1
ATOM 1518 N N . ARG B 1 40 ? -13.695 14.305 -6.156 1 58.34 40 ARG B N 1
ATOM 1519 C CA . ARG B 1 40 ? -14.82 13.695 -6.867 1 58.34 40 ARG B CA 1
ATOM 1520 C C . ARG B 1 40 ? -14.336 12.789 -7.988 1 58.34 40 ARG B C 1
ATOM 1522 O O . ARG B 1 40 ? -15.047 11.875 -8.414 1 58.34 40 ARG B O 1
ATOM 1529 N N . MET B 1 41 ? -13.07 13.062 -8.156 1 70.31 41 MET B N 1
ATOM 1530 C CA . MET B 1 41 ? -12.602 12.297 -9.312 1 70.31 41 MET B CA 1
ATOM 1531 C C . MET B 1 41 ? -11.594 11.234 -8.891 1 70.31 41 MET B C 1
ATOM 1533 O O . MET B 1 41 ? -11.031 10.539 -9.734 1 70.31 41 MET B O 1
ATOM 1537 N N . ALA B 1 42 ? -11.516 11.156 -7.555 1 84.81 42 ALA B N 1
ATOM 1538 C CA . ALA B 1 42 ? -10.539 10.164 -7.102 1 84.81 42 ALA B CA 1
ATOM 1539 C C . ALA B 1 42 ? -11.102 8.75 -7.234 1 84.81 42 ALA B C 1
ATOM 1541 O O . ALA B 1 42 ? -12.266 8.508 -6.934 1 84.81 42 ALA B O 1
ATOM 1542 N N . ASP B 1 43 ? -10.258 7.879 -7.77 1 88.81 43 ASP B N 1
ATOM 1543 C CA . ASP B 1 43 ? -10.648 6.488 -7.965 1 88.81 43 ASP B CA 1
ATOM 1544 C C . ASP B 1 43 ? -10.484 5.684 -6.68 1 88.81 43 ASP B C 1
ATOM 1546 O O . ASP B 1 43 ? -11.172 4.68 -6.473 1 88.81 43 ASP B O 1
ATOM 1550 N N . TRP B 1 44 ? -9.531 6.086 -5.832 1 93.25 44 TRP B N 1
ATOM 1551 C CA . TRP B 1 44 ? -9.266 5.41 -4.566 1 93.25 44 TRP B CA 1
ATOM 1552 C C . TRP B 1 44 ? -8.617 6.359 -3.562 1 93.25 44 TRP B C 1
ATOM 1554 O O . TRP B 1 44 ? -8.297 7.5 -3.9 1 93.25 44 TRP B O 1
ATOM 1564 N N . ALA B 1 45 ? -8.562 5.961 -2.314 1 95.69 45 ALA B N 1
ATOM 1565 C CA . ALA B 1 45 ? -7.98 6.77 -1.249 1 95.69 45 ALA B CA 1
ATOM 1566 C C . ALA B 1 45 ? -6.898 5.992 -0.503 1 95.69 45 ALA B C 1
ATOM 1568 O O . ALA B 1 45 ? -7.188 4.992 0.156 1 95.69 45 ALA B O 1
ATOM 1569 N N . PRO B 1 46 ? -5.656 6.48 -0.581 1 97.88 46 PRO B N 1
ATOM 1570 C CA . PRO B 1 46 ? -4.605 5.785 0.164 1 97.88 46 PRO B CA 1
ATOM 1571 C C . PRO B 1 46 ? -4.832 5.816 1.674 1 97.88 46 PRO B C 1
ATOM 1573 O O . PRO B 1 46 ? -5.387 6.789 2.197 1 97.88 46 PRO B O 1
ATOM 1576 N N . LEU B 1 47 ? -4.461 4.77 2.371 1 97.19 47 LEU B N 1
ATOM 1577 C CA . LEU B 1 47 ? -4.512 4.762 3.83 1 97.19 47 LEU B CA 1
ATOM 1578 C C . LEU B 1 47 ? -3.457 5.695 4.418 1 97.19 47 LEU B C 1
ATOM 1580 O O . LEU B 1 47 ? -2.316 5.723 3.949 1 97.19 47 LEU B O 1
ATOM 1584 N N . VAL B 1 48 ? -3.875 6.453 5.422 1 97.75 48 VAL B N 1
ATOM 1585 C CA . VAL B 1 48 ? -2.99 7.488 5.945 1 97.75 48 VAL B CA 1
ATOM 1586 C C . VAL B 1 48 ? -2.969 7.426 7.469 1 97.75 48 VAL B C 1
ATOM 1588 O O . VAL B 1 48 ? -4.008 7.23 8.102 1 97.75 48 VAL B O 1
ATOM 1591 N N . ASP B 1 49 ? -1.778 7.551 8.008 1 97.06 49 ASP B N 1
ATOM 1592 C CA . ASP B 1 49 ? -1.617 7.852 9.43 1 97.06 49 ASP B CA 1
ATOM 1593 C C . ASP B 1 49 ? -1.226 9.312 9.641 1 97.06 49 ASP B C 1
ATOM 1595 O O . ASP B 1 49 ? -0.45 9.867 8.859 1 97.06 49 ASP B O 1
ATOM 1599 N N . ILE B 1 50 ? -1.704 9.891 10.633 1 97.12 50 ILE B N 1
ATOM 1600 C CA . ILE B 1 50 ? -1.29 11.227 11.055 1 97.12 50 ILE B CA 1
ATOM 1601 C C . ILE B 1 50 ? -0.909 11.211 12.531 1 97.12 50 ILE B C 1
ATOM 1603 O O . ILE B 1 50 ? -1.73 10.875 13.391 1 97.12 50 ILE B O 1
ATOM 1607 N N . GLU B 1 51 ? 0.286 11.609 12.758 1 95.31 51 GLU B N 1
ATOM 1608 C CA . GLU B 1 51 ? 0.809 11.664 14.117 1 95.31 51 GLU B CA 1
ATOM 1609 C C . GLU B 1 51 ? 1.287 13.07 14.469 1 95.31 51 GLU B C 1
ATOM 1611 O O . GLU B 1 51 ? 1.607 13.859 13.578 1 95.31 51 GLU B O 1
ATOM 1616 N N . GLU B 1 52 ? 1.333 13.32 15.758 1 95.19 52 GLU B N 1
ATOM 1617 C CA . GLU B 1 52 ? 1.781 14.617 16.266 1 95.19 52 GLU B CA 1
ATOM 1618 C C . GLU B 1 52 ? 2.693 14.461 17.469 1 95.19 52 GLU B C 1
ATOM 1620 O O . GLU B 1 52 ? 2.438 13.625 18.344 1 95.19 52 GLU B O 1
ATOM 1625 N N . ASN B 1 53 ? 3.76 15.188 17.531 1 92.25 53 ASN B N 1
ATOM 1626 C CA . ASN B 1 53 ? 4.578 15.336 18.734 1 92.25 53 ASN B CA 1
ATOM 1627 C C . ASN B 1 53 ? 4.98 16.781 18.969 1 92.25 53 ASN B C 1
ATOM 1629 O O . ASN B 1 53 ? 4.422 17.703 18.344 1 92.25 53 ASN B O 1
ATOM 1633 N N . GLU B 1 54 ? 5.836 17.016 19.875 1 89.62 54 GLU B N 1
ATOM 1634 C CA . GLU B 1 54 ? 6.203 18.375 20.234 1 89.62 54 GLU B CA 1
ATOM 1635 C C . GLU B 1 54 ? 6.848 19.109 19.062 1 89.62 54 GLU B C 1
ATOM 1637 O O . GLU B 1 54 ? 6.746 20.328 18.953 1 89.62 54 GLU B O 1
ATOM 1642 N N . ASN B 1 55 ? 7.402 18.328 18.141 1 91.38 55 ASN B N 1
ATOM 1643 C CA . ASN B 1 55 ? 8.156 18.922 17.047 1 91.38 55 ASN B CA 1
ATOM 1644 C C . ASN B 1 55 ? 7.266 19.203 15.836 1 91.38 55 ASN B C 1
ATOM 1646 O O . ASN B 1 55 ? 7.609 20 14.969 1 91.38 55 ASN B O 1
ATOM 1650 N N . GLY B 1 56 ? 6.156 18.469 15.766 1 95.69 56 GLY B N 1
ATOM 1651 C CA . GLY B 1 56 ? 5.309 18.703 14.609 1 95.69 56 GLY B CA 1
ATOM 1652 C C . GLY B 1 56 ? 4.438 17.5 14.258 1 95.69 56 GLY B C 1
ATOM 1653 O O . GLY B 1 56 ? 3.945 16.812 15.148 1 95.69 56 GLY B O 1
ATOM 1654 N N . TYR B 1 57 ? 4.152 17.422 12.984 1 96.56 57 TYR B N 1
ATOM 1655 C CA . TYR B 1 57 ? 3.227 16.422 12.469 1 96.56 57 TYR B CA 1
ATOM 1656 C C . TYR B 1 57 ? 3.916 15.508 11.461 1 96.56 57 TYR B C 1
ATOM 1658 O O . TYR B 1 57 ? 4.812 15.945 10.734 1 96.56 57 TYR B O 1
ATOM 1666 N N . LEU B 1 58 ? 3.479 14.312 11.469 1 96.94 58 LEU B N 1
ATOM 1667 C CA . LEU B 1 58 ? 3.936 13.336 10.484 1 96.94 58 LEU B CA 1
ATOM 1668 C C . LEU B 1 58 ? 2.754 12.664 9.797 1 96.94 58 LEU B C 1
ATOM 1670 O O . LEU B 1 58 ? 1.885 12.094 10.461 1 96.94 58 LEU B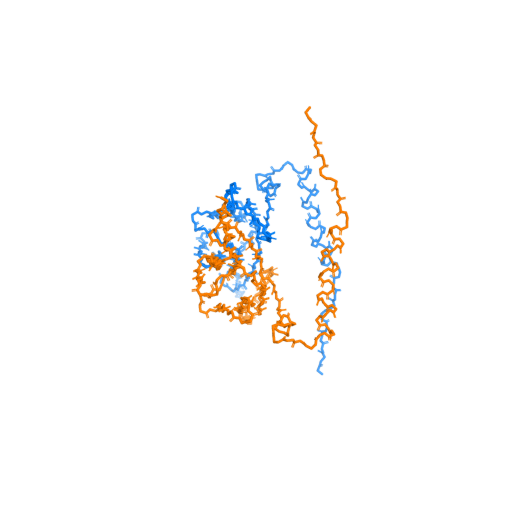 O 1
ATOM 1674 N N . ILE B 1 59 ? 2.695 12.805 8.531 1 97.94 59 ILE B N 1
ATOM 1675 C CA . ILE B 1 59 ? 1.708 12.102 7.715 1 97.94 59 ILE B CA 1
ATOM 1676 C C . ILE B 1 59 ? 2.385 10.969 6.949 1 97.94 59 ILE B C 1
ATOM 1678 O O . ILE B 1 59 ? 3.379 11.188 6.254 1 97.94 59 ILE B O 1
ATOM 1682 N N . LYS B 1 60 ? 1.912 9.781 7.141 1 98 60 LYS B N 1
ATOM 1683 C CA . LYS B 1 60 ? 2.359 8.625 6.363 1 98 60 LYS B CA 1
ATOM 1684 C C . LYS B 1 60 ? 1.247 8.109 5.457 1 98 60 LYS B C 1
ATOM 1686 O O . LYS B 1 60 ? 0.126 7.879 5.914 1 98 60 LYS B O 1
ATOM 1691 N N . ALA B 1 61 ? 1.505 7.938 4.199 1 98.56 61 ALA B N 1
ATOM 1692 C CA . ALA B 1 61 ? 0.52 7.441 3.242 1 98.56 61 ALA B CA 1
ATOM 1693 C C . ALA B 1 61 ? 1.041 6.211 2.508 1 98.56 61 ALA B C 1
ATOM 1695 O O . ALA B 1 61 ? 2.189 6.184 2.062 1 98.56 61 ALA B O 1
ATOM 1696 N N . ASP B 1 62 ? 0.235 5.211 2.43 1 98.56 62 ASP B N 1
ATOM 1697 C CA . ASP B 1 62 ? 0.574 4.016 1.662 1 98.56 62 ASP B CA 1
ATOM 1698 C C . ASP B 1 62 ? 0.338 4.234 0.169 1 98.56 62 ASP B C 1
ATOM 1700 O O . ASP B 1 62 ? -0.802 4.414 -0.264 1 98.56 62 ASP B O 1
ATOM 1704 N N . LEU B 1 63 ? 1.435 4.172 -0.609 1 98.62 63 LEU B N 1
ATOM 1705 C CA . LEU B 1 63 ? 1.376 4.379 -2.051 1 98.62 63 LEU B CA 1
ATOM 1706 C C . LEU B 1 63 ? 2.215 3.34 -2.787 1 98.62 63 LEU B C 1
ATOM 1708 O O . LEU B 1 63 ? 3.117 3.689 -3.549 1 98.62 63 LEU B O 1
ATOM 1712 N N . PRO B 1 64 ? 1.908 2.078 -2.631 1 98.31 64 PRO B N 1
ATOM 1713 C CA . PRO B 1 64 ? 2.729 1.043 -3.266 1 98.31 64 PRO B CA 1
ATOM 1714 C C . PRO B 1 64 ? 2.689 1.109 -4.789 1 98.31 64 PRO B C 1
ATOM 1716 O O . PRO B 1 64 ? 1.619 1.296 -5.375 1 98.31 64 PRO B O 1
ATOM 1719 N N . GLY B 1 65 ? 3.793 0.931 -5.43 1 97 65 GLY B N 1
ATOM 1720 C CA . GLY B 1 65 ? 3.881 0.83 -6.879 1 97 65 GLY B CA 1
ATOM 1721 C C . GLY B 1 65 ? 4.121 2.166 -7.559 1 97 65 GLY B C 1
ATOM 1722 O O . GLY B 1 65 ? 4.312 2.225 -8.773 1 97 65 GLY B O 1
ATOM 1723 N N . LEU B 1 66 ? 4.105 3.189 -6.758 1 97.12 66 LEU B N 1
ATOM 1724 C CA . LEU B 1 66 ? 4.352 4.504 -7.336 1 97.12 66 LEU B CA 1
ATOM 1725 C C . LEU B 1 66 ? 5.824 4.887 -7.219 1 97.12 66 LEU B C 1
ATOM 1727 O O . LEU B 1 66 ? 6.508 4.453 -6.289 1 97.12 66 LEU B O 1
ATOM 1731 N N . ALA B 1 67 ? 6.238 5.645 -8.188 1 95.06 67 ALA B N 1
ATOM 1732 C CA . ALA B 1 67 ? 7.543 6.297 -8.102 1 95.06 67 ALA B CA 1
ATOM 1733 C C . ALA B 1 67 ? 7.418 7.695 -7.504 1 95.06 67 ALA B C 1
ATOM 1735 O O . ALA B 1 67 ? 6.332 8.281 -7.5 1 95.06 67 ALA B O 1
ATOM 1736 N N . LYS B 1 68 ? 8.523 8.164 -7.035 1 94.44 68 LYS B N 1
ATOM 1737 C CA . LYS B 1 68 ? 8.555 9.484 -6.41 1 94.44 68 LYS B CA 1
ATOM 1738 C C . LYS B 1 68 ? 7.98 10.547 -7.34 1 94.44 68 LYS B C 1
ATOM 1740 O O . LYS B 1 68 ? 7.23 11.422 -6.902 1 94.44 68 LYS B O 1
ATOM 1745 N N . ASP B 1 69 ? 8.281 10.43 -8.617 1 94.88 69 ASP B N 1
ATOM 1746 C CA . ASP B 1 69 ? 7.898 11.461 -9.578 1 94.88 69 ASP B CA 1
ATOM 1747 C C . ASP B 1 69 ? 6.402 11.406 -9.883 1 94.88 69 ASP B C 1
ATOM 1749 O O . ASP B 1 69 ? 5.844 12.344 -10.453 1 94.88 69 ASP B O 1
ATOM 1753 N N . ASP B 1 70 ? 5.742 10.336 -9.438 1 94.69 70 ASP B N 1
ATOM 1754 C CA . ASP B 1 70 ? 4.316 10.164 -9.703 1 94.69 70 ASP B CA 1
ATOM 1755 C C . ASP B 1 70 ? 3.479 10.688 -8.539 1 94.69 70 ASP B C 1
ATOM 1757 O O . ASP B 1 70 ? 2.248 10.625 -8.57 1 94.69 70 ASP B O 1
ATOM 1761 N N . VAL B 1 71 ? 4.102 11.195 -7.531 1 97.25 71 VAL B N 1
ATOM 1762 C CA . VAL B 1 71 ? 3.432 11.672 -6.324 1 97.25 71 VAL B CA 1
ATOM 1763 C C . VAL B 1 71 ? 3.605 13.18 -6.191 1 97.25 71 VAL B C 1
ATOM 1765 O O . VAL B 1 71 ? 4.727 13.688 -6.273 1 97.25 71 VAL B O 1
ATOM 1768 N N . HIS B 1 72 ? 2.506 13.875 -5.996 1 97.62 72 HIS B N 1
ATOM 1769 C CA . HIS B 1 72 ? 2.52 15.32 -5.863 1 97.62 72 HIS B CA 1
ATOM 1770 C C . HIS B 1 72 ? 2.023 15.75 -4.484 1 97.62 72 HIS B C 1
ATOM 1772 O O . HIS B 1 72 ? 0.98 15.289 -4.023 1 97.62 72 HIS B O 1
ATOM 1778 N N . VAL B 1 73 ? 2.787 16.609 -3.842 1 97.56 73 VAL B N 1
ATOM 1779 C CA . VAL B 1 73 ? 2.412 17.203 -2.559 1 97.56 73 VAL B CA 1
ATOM 1780 C C . VAL B 1 73 ? 2.34 18.719 -2.686 1 97.56 73 VAL B C 1
ATOM 1782 O O . VAL B 1 73 ? 3.307 19.359 -3.102 1 97.56 73 VAL B O 1
ATOM 1785 N N . THR B 1 74 ? 1.209 19.281 -2.311 1 97.12 74 THR B N 1
ATOM 1786 C CA . THR B 1 74 ? 1.052 20.734 -2.42 1 97.12 74 THR B CA 1
ATOM 1787 C C . THR B 1 74 ? 0.458 21.312 -1.138 1 97.12 74 THR B C 1
ATOM 1789 O O . THR B 1 74 ? -0.209 20.594 -0.382 1 97.12 74 THR B O 1
ATOM 1792 N N . LEU B 1 75 ? 0.802 22.484 -0.883 1 96.06 75 LEU B N 1
ATOM 1793 C CA . LEU B 1 75 ? 0.197 23.266 0.195 1 96.06 75 LEU B CA 1
ATOM 1794 C C . LEU B 1 75 ? -0.43 24.547 -0.343 1 96.06 75 LEU B C 1
ATOM 1796 O O . LEU B 1 75 ? 0.262 25.375 -0.927 1 96.06 75 LEU B O 1
ATOM 1800 N N . GLU B 1 76 ? -1.736 24.641 -0.151 1 94.38 76 GLU B N 1
ATOM 1801 C CA . GLU B 1 76 ? -2.465 25.828 -0.569 1 94.38 76 GLU B CA 1
ATOM 1802 C C . GLU B 1 76 ? -3.51 26.234 0.469 1 94.38 76 GLU B C 1
ATOM 1804 O O . GLU B 1 76 ? -4.367 25.438 0.839 1 94.38 76 GLU B O 1
ATOM 1809 N N . ASN B 1 77 ? -3.398 27.422 0.975 1 93.12 77 ASN B N 1
ATOM 1810 C CA . ASN B 1 77 ? -4.371 27.984 1.912 1 93.12 77 ASN B CA 1
ATOM 1811 C C . ASN B 1 77 ? -4.547 27.078 3.131 1 93.12 77 ASN B C 1
ATOM 1813 O O . ASN B 1 77 ? -5.676 26.766 3.521 1 93.12 77 ASN B O 1
ATOM 1817 N N . GLY B 1 78 ? -3.412 26.547 3.605 1 93.44 78 GLY B N 1
ATOM 1818 C CA . GLY B 1 78 ? -3.422 25.766 4.836 1 93.44 78 GLY B CA 1
ATOM 1819 C C . GLY B 1 78 ? -3.885 24.344 4.633 1 93.44 78 GLY B C 1
ATOM 1820 O O . GLY B 1 78 ? -4.07 23.594 5.602 1 93.44 78 GLY B O 1
ATOM 1821 N N . VAL B 1 79 ? -4.102 24.016 3.33 1 95.5 79 VAL B N 1
ATOM 1822 C CA . VAL B 1 79 ? -4.547 22.672 3.025 1 95.5 79 VAL B CA 1
ATOM 1823 C C . VAL B 1 79 ? -3.424 21.891 2.332 1 95.5 79 VAL B C 1
ATOM 1825 O O . VAL B 1 79 ? -2.951 22.297 1.267 1 95.5 79 VAL B O 1
ATOM 1828 N N . LEU B 1 80 ? -2.967 20.875 2.988 1 96.81 80 LEU B N 1
ATOM 1829 C CA . LEU B 1 80 ? -1.976 19.969 2.404 1 96.81 80 LEU B CA 1
ATOM 1830 C C . LEU B 1 80 ? -2.648 18.891 1.562 1 96.81 80 LEU B C 1
ATOM 1832 O O . LEU B 1 80 ? -3.559 18.203 2.035 1 96.81 80 LEU B O 1
ATOM 1836 N N . SER B 1 81 ? -2.197 18.766 0.318 1 97.06 81 SER B N 1
ATOM 1837 C CA . SER B 1 81 ? -2.801 17.766 -0.566 1 97.06 81 SER B CA 1
ATOM 1838 C C . SER B 1 81 ? -1.755 16.797 -1.105 1 97.06 81 SER B C 1
ATOM 1840 O O . SER B 1 81 ? -0.669 17.219 -1.518 1 97.06 81 SER B O 1
ATOM 1842 N N . ILE B 1 82 ? -2.123 15.57 -1.051 1 97.44 82 ILE B N 1
ATOM 1843 C CA . ILE B 1 82 ? -1.332 14.508 -1.663 1 97.44 82 ILE B CA 1
ATOM 1844 C C . ILE B 1 82 ? -2.109 13.891 -2.824 1 97.44 82 ILE B C 1
ATOM 1846 O O . ILE B 1 82 ? -3.268 13.492 -2.664 1 97.44 82 ILE B O 1
ATOM 1850 N N . SER B 1 83 ? -1.464 13.867 -3.945 1 97.56 83 SE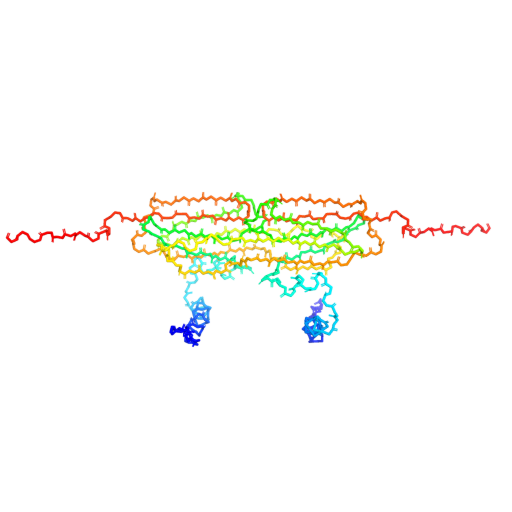R B N 1
ATOM 1851 C CA . SER B 1 83 ? -2.188 13.344 -5.098 1 97.56 83 SER B CA 1
ATOM 1852 C C . SER B 1 83 ? -1.248 12.609 -6.055 1 97.56 83 SER B C 1
ATOM 1854 O O . SER B 1 83 ? -0.026 12.734 -5.941 1 97.56 83 SER B O 1
ATOM 1856 N N . GLY B 1 84 ? -1.79 11.859 -6.992 1 97.06 84 GLY B N 1
ATOM 1857 C CA . GLY B 1 84 ? -1.077 11.109 -8.016 1 97.06 84 GLY B CA 1
ATOM 1858 C C . GLY B 1 84 ? -1.954 10.109 -8.742 1 97.06 84 GLY B C 1
ATOM 1859 O O . GLY B 1 84 ? -3.18 10.133 -8.609 1 97.06 84 GLY B O 1
ATOM 1860 N N . GLU B 1 85 ? -1.253 9.328 -9.516 1 96.38 85 GLU B N 1
ATOM 1861 C CA . GLU B 1 85 ? -1.97 8.297 -10.273 1 96.38 85 GLU B CA 1
ATOM 1862 C C . GLU B 1 85 ? -1.173 7 -10.328 1 96.38 85 GLU B C 1
ATOM 1864 O O . GLU B 1 85 ? 0.008 7.004 -10.68 1 96.38 85 GLU B O 1
ATOM 1869 N N . ARG B 1 86 ? -1.815 5.988 -9.898 1 95.69 86 ARG B N 1
ATOM 1870 C CA . ARG B 1 86 ? -1.25 4.652 -10.078 1 95.69 86 ARG B CA 1
ATOM 1871 C C . ARG B 1 86 ? -1.769 4.008 -11.359 1 95.69 86 ARG B C 1
ATOM 1873 O O . ARG B 1 86 ? -2.928 3.594 -11.43 1 95.69 86 ARG B O 1
ATOM 1880 N N . LYS B 1 87 ? -0.943 3.791 -12.273 1 92.81 87 LYS B N 1
ATOM 1881 C CA . LYS B 1 87 ? -1.362 3.275 -13.57 1 92.81 87 LYS B CA 1
ATOM 1882 C C . LYS B 1 87 ? -1.354 1.75 -13.586 1 92.81 87 LYS B C 1
ATOM 1884 O O . LYS B 1 87 ? -0.45 1.124 -13.031 1 92.81 87 LYS B O 1
ATOM 1889 N N . GLN B 1 88 ? -2.418 1.275 -14.141 1 86.44 88 GLN B N 1
ATOM 1890 C CA . GLN B 1 88 ? -2.477 -0.166 -14.359 1 86.44 88 GLN B CA 1
ATOM 1891 C C . GLN B 1 88 ? -1.832 -0.549 -15.688 1 86.44 88 GLN B C 1
ATOM 1893 O O . GLN B 1 88 ? -2.039 0.123 -16.703 1 86.44 88 GLN B O 1
ATOM 1898 N N . GLU B 1 89 ? -0.852 -1.447 -15.586 1 74.25 89 GLU B N 1
ATOM 1899 C CA . GLU B 1 89 ? -0.297 -1.892 -16.859 1 74.25 89 GLU B CA 1
ATOM 1900 C C . GLU B 1 89 ? -1.393 -2.4 -17.781 1 74.25 89 GLU B C 1
ATOM 1902 O O . GLU B 1 89 ? -2.359 -3.02 -17.344 1 74.25 89 GLU B O 1
ATOM 1907 N N . LYS B 1 90 ? -1.503 -1.854 -18.969 1 66.06 90 LYS B N 1
ATOM 1908 C CA . LYS B 1 90 ? -2.506 -2.096 -20 1 66.06 90 LYS B CA 1
ATOM 1909 C C . LYS B 1 90 ? -2.682 -3.59 -20.266 1 66.06 90 LYS B C 1
ATOM 1911 O O . LYS B 1 90 ? -1.726 -4.359 -20.156 1 66.06 90 LYS B O 1
ATOM 1916 N N . GLU B 1 91 ? -4.016 -3.949 -20.219 1 60.81 91 GLU B N 1
ATOM 1917 C CA . GLU B 1 91 ? -4.414 -5.297 -20.625 1 60.81 91 GLU B CA 1
ATOM 1918 C C . GLU B 1 91 ? -3.783 -5.688 -21.953 1 60.81 91 GLU B C 1
ATOM 1920 O O . GLU B 1 91 ? -3.885 -4.949 -22.938 1 60.81 91 GLU B O 1
ATOM 1925 N N . GLU B 1 92 ? -2.695 -6.305 -21.797 1 64.44 92 GLU B N 1
ATOM 1926 C CA . GLU B 1 92 ? -2.289 -6.891 -23.078 1 64.44 92 GLU B CA 1
ATOM 1927 C C . GLU B 1 92 ? -3.264 -7.977 -23.516 1 64.44 92 GLU B C 1
ATOM 1929 O O . GLU B 1 92 ? -3.859 -8.664 -22.688 1 64.44 92 GLU B O 1
ATOM 1934 N N . LYS B 1 93 ? -3.664 -7.934 -24.719 1 65.06 93 LYS B N 1
ATOM 1935 C CA . LYS B 1 93 ? -4.625 -8.844 -25.344 1 65.06 93 LYS B CA 1
ATOM 1936 C C . LYS B 1 93 ? -4.391 -10.281 -24.891 1 65.06 93 LYS B C 1
ATOM 1938 O O . LYS B 1 93 ? -5.344 -11.039 -24.703 1 65.06 93 LYS B O 1
ATOM 1943 N N . ASP B 1 94 ? -3.184 -10.609 -24.562 1 75.69 94 ASP B N 1
ATOM 1944 C CA . ASP B 1 94 ? -2.908 -12.016 -24.297 1 75.69 94 ASP B CA 1
ATOM 1945 C C . ASP B 1 94 ? -2.736 -12.281 -22.797 1 75.69 94 ASP B C 1
ATOM 1947 O O . ASP B 1 94 ? -2.156 -13.289 -22.406 1 75.69 94 ASP B O 1
ATOM 1951 N N . LYS B 1 95 ? -3.357 -11.375 -21.984 1 83.88 95 LYS B N 1
ATOM 1952 C CA . LYS B 1 95 ? -3.195 -11.539 -20.531 1 83.88 95 LYS B CA 1
ATOM 1953 C C . LYS B 1 95 ? -4.52 -11.898 -19.875 1 83.88 95 LYS B C 1
ATOM 1955 O O . LYS B 1 95 ? -5.559 -11.312 -20.172 1 83.88 95 LYS B O 1
ATOM 1960 N N . LYS B 1 96 ? -4.535 -13.047 -19.188 1 90.56 96 LYS B N 1
ATOM 1961 C CA . LYS B 1 96 ? -5.676 -13.438 -18.375 1 90.56 96 LYS B CA 1
ATOM 1962 C C . LYS B 1 96 ? -5.48 -13.008 -16.922 1 90.56 96 LYS B C 1
ATOM 1964 O O . LYS B 1 96 ? -4.426 -13.258 -16.328 1 90.56 96 LYS B O 1
ATOM 1969 N N . TYR B 1 97 ? -6.535 -12.367 -16.359 1 91.31 97 TYR B N 1
ATOM 1970 C CA . TYR B 1 97 ? -6.48 -11.961 -14.961 1 91.31 97 TYR B CA 1
ATOM 1971 C C . TYR B 1 97 ? -7.289 -12.914 -14.094 1 91.31 97 TYR B C 1
ATOM 1973 O O . TYR B 1 97 ? -8.5 -13.047 -14.266 1 91.31 97 TYR B O 1
ATOM 1981 N N . HIS B 1 98 ? -6.578 -13.5 -13.195 1 93.44 98 HIS B N 1
ATOM 1982 C CA . HIS B 1 98 ? -7.262 -14.414 -12.289 1 93.44 98 HIS B CA 1
ATOM 1983 C C . HIS B 1 98 ? -7.777 -13.688 -11.055 1 93.44 98 HIS B C 1
ATOM 1985 O O . HIS B 1 98 ? -8.797 -14.07 -10.477 1 93.44 98 HIS B O 1
ATOM 1991 N N . ARG B 1 99 ? -7.059 -12.609 -10.641 1 94.12 99 ARG B N 1
ATOM 1992 C CA . ARG B 1 99 ? -7.418 -11.828 -9.461 1 94.12 99 ARG B CA 1
ATOM 1993 C C . ARG B 1 99 ? -6.941 -10.383 -9.602 1 94.12 99 ARG B C 1
ATOM 1995 O O . ARG B 1 99 ? -5.832 -10.133 -10.07 1 94.12 99 ARG B O 1
ATOM 2002 N N . VAL B 1 100 ? -7.844 -9.5 -9.289 1 94.31 100 VAL B N 1
ATOM 2003 C CA . VAL B 1 100 ? -7.496 -8.086 -9.266 1 94.31 100 VAL B CA 1
ATOM 2004 C C . VAL B 1 100 ? -7.992 -7.449 -7.969 1 94.31 100 VAL B C 1
ATOM 2006 O O . VAL B 1 100 ? -9.18 -7.129 -7.844 1 94.31 100 VAL B O 1
ATOM 2009 N N . GLU B 1 101 ? -7.066 -7.34 -7.008 1 96.19 101 GLU B N 1
ATOM 2010 C CA . GLU B 1 101 ? -7.426 -6.742 -5.727 1 96.19 101 GLU B CA 1
ATOM 2011 C C . GLU B 1 101 ? -6.816 -5.352 -5.574 1 96.19 101 GLU B C 1
ATOM 2013 O O . GLU B 1 101 ? -7.312 -4.535 -4.793 1 96.19 101 GLU B O 1
ATOM 2018 N N . ARG B 1 102 ? -5.707 -5.105 -6.281 1 96.75 102 ARG B N 1
ATOM 2019 C CA . ARG B 1 102 ? -4.992 -3.838 -6.16 1 96.75 102 ARG B CA 1
ATOM 2020 C C . ARG B 1 102 ? -5.766 -2.705 -6.824 1 96.75 102 ARG B C 1
ATOM 2022 O O . ARG B 1 102 ? -6.434 -2.918 -7.84 1 96.75 102 ARG B O 1
ATOM 2029 N N . VAL B 1 103 ? -5.59 -1.569 -6.23 1 94.62 103 VAL B N 1
ATOM 2030 C CA . VAL B 1 103 ? -6.375 -0.43 -6.699 1 94.62 103 VAL B CA 1
ATOM 2031 C C . VAL B 1 103 ? -5.52 0.446 -7.613 1 94.62 103 VAL B C 1
ATOM 2033 O O . VAL B 1 103 ? -4.328 0.646 -7.352 1 94.62 103 VAL B O 1
ATOM 2036 N N . TYR B 1 104 ? -6.16 0.937 -8.648 1 95.12 104 TYR B N 1
ATOM 2037 C CA . TYR B 1 104 ? -5.484 1.775 -9.633 1 95.12 104 TYR B CA 1
ATOM 2038 C C . TYR B 1 104 ? -6.27 3.057 -9.891 1 95.12 104 TYR B C 1
ATOM 2040 O O . TYR B 1 104 ? -7.441 3.156 -9.523 1 95.12 104 TYR B O 1
ATOM 2048 N N . GLY B 1 105 ? -5.57 4.02 -10.547 1 95.38 105 GLY B N 1
ATOM 2049 C CA . GLY B 1 105 ? -6.191 5.285 -10.898 1 95.38 105 GLY B CA 1
ATOM 2050 C C . GLY B 1 105 ? -5.691 6.445 -10.062 1 95.38 105 GLY B C 1
ATOM 2051 O O . GLY B 1 105 ? -4.652 6.344 -9.406 1 95.38 105 GLY B O 1
ATOM 2052 N N . ARG B 1 106 ? -6.465 7.477 -10.188 1 96.25 106 ARG B N 1
ATOM 2053 C CA . ARG B 1 106 ? -6.074 8.719 -9.531 1 96.25 106 ARG B CA 1
ATOM 2054 C C . ARG B 1 106 ? -6.512 8.727 -8.07 1 96.25 106 ARG B C 1
ATOM 2056 O O . ARG B 1 106 ? -7.547 8.148 -7.723 1 96.25 106 ARG B O 1
ATOM 2063 N N . PHE B 1 107 ? -5.699 9.328 -7.25 1 96.25 107 PHE B N 1
ATOM 2064 C CA . PHE B 1 107 ? -6.07 9.547 -5.859 1 96.25 107 PHE B CA 1
ATOM 2065 C C . PHE B 1 107 ? -5.77 10.977 -5.438 1 96.25 107 PHE B C 1
ATOM 2067 O O . PHE B 1 107 ? -4.918 11.641 -6.035 1 96.25 107 PHE B O 1
ATOM 2074 N N . VAL B 1 108 ? -6.453 11.406 -4.395 1 96 108 VAL B N 1
ATOM 2075 C CA . VAL B 1 108 ? -6.215 12.688 -3.744 1 96 108 VAL B CA 1
ATOM 2076 C C . VAL B 1 108 ? -6.637 12.617 -2.279 1 96 108 VAL B C 1
ATOM 2078 O O . VAL B 1 108 ? -7.719 12.117 -1.963 1 96 108 VAL B O 1
ATOM 2081 N N . ARG B 1 109 ? -5.734 12.961 -1.383 1 97 109 ARG B N 1
ATOM 2082 C CA . ARG B 1 109 ? -6.031 13.18 0.028 1 97 109 ARG B CA 1
ATOM 2083 C C . ARG B 1 109 ? -5.691 14.609 0.443 1 97 109 ARG B C 1
ATOM 2085 O O . ARG B 1 109 ? -4.656 15.148 0.045 1 97 109 ARG B O 1
ATOM 2092 N N . SER B 1 110 ? -6.555 15.172 1.221 1 96.5 110 SER B N 1
ATOM 2093 C CA . SER B 1 110 ? -6.297 16.531 1.685 1 96.5 110 SER B CA 1
ATOM 2094 C C . SER B 1 110 ? -6.48 16.641 3.195 1 96.5 110 SER B C 1
ATOM 2096 O O . SER B 1 110 ? -7.383 16.031 3.764 1 96.5 110 SER B O 1
ATOM 2098 N N . PHE B 1 111 ? -5.652 17.5 3.748 1 95.62 111 PHE B N 1
ATOM 2099 C CA . PHE B 1 111 ? -5.641 17.688 5.191 1 95.62 111 PHE B CA 1
ATOM 2100 C C . PHE B 1 111 ? -5.496 19.172 5.543 1 95.62 111 PHE B C 1
ATOM 2102 O O . PHE B 1 111 ? -4.59 19.844 5.047 1 95.62 111 PHE B O 1
ATOM 2109 N N . THR B 1 112 ? -6.359 19.609 6.367 1 96.38 112 THR B N 1
ATOM 2110 C CA . THR B 1 112 ? -6.207 20.969 6.844 1 96.38 112 THR B CA 1
ATOM 2111 C C . THR B 1 112 ? -5.156 21.047 7.949 1 96.38 112 THR B C 1
ATOM 2113 O O . THR B 1 112 ? -5.242 20.328 8.945 1 96.38 112 THR B O 1
ATOM 2116 N N . LEU B 1 113 ? -4.211 21.938 7.758 1 95.5 113 LEU B N 1
ATOM 2117 C CA . LEU B 1 113 ? -3.154 22.062 8.758 1 95.5 113 LEU B CA 1
ATOM 2118 C C . LEU B 1 113 ? -3.633 22.875 9.945 1 95.5 113 LEU B C 1
ATOM 2120 O O . LEU B 1 113 ? -4.324 23.891 9.781 1 95.5 113 LEU B O 1
ATOM 2124 N N . PRO B 1 114 ? -3.229 22.422 11.094 1 94.44 114 PRO B N 1
ATOM 2125 C CA . PRO B 1 114 ? -3.576 23.219 12.273 1 94.44 114 PRO B CA 1
ATOM 2126 C C . PRO B 1 114 ? -2.854 24.562 12.297 1 94.44 114 PRO B C 1
ATOM 2128 O O . PRO B 1 114 ? -1.894 24.781 11.555 1 94.44 114 PRO B O 1
ATOM 2131 N N . GLU B 1 115 ? -3.268 25.391 13.219 1 92.06 115 GLU B N 1
ATOM 2132 C CA . GLU B 1 115 ? -2.746 26.75 13.289 1 92.06 115 GLU B CA 1
ATOM 2133 C C . GLU B 1 115 ? -1.264 26.75 13.656 1 92.06 115 GLU B C 1
ATOM 2135 O O . GLU B 1 115 ? -0.513 27.625 13.211 1 92.06 115 GLU B O 1
ATOM 2140 N N . ASP B 1 116 ? -0.815 25.812 14.406 1 93.88 116 ASP B N 1
ATOM 2141 C CA . ASP B 1 116 ? 0.557 25.828 14.906 1 93.88 116 ASP B CA 1
ATOM 2142 C C . ASP B 1 116 ? 1.501 25.109 13.938 1 93.88 116 ASP B C 1
ATOM 2144 O O . ASP B 1 116 ? 2.695 24.984 14.211 1 93.88 116 ASP B O 1
ATOM 2148 N N . ALA B 1 117 ? 0.971 24.625 12.828 1 95.5 117 ALA B N 1
ATOM 2149 C CA . ALA B 1 117 ? 1.833 24.062 11.789 1 95.5 117 ALA B CA 1
ATOM 2150 C C . ALA B 1 117 ? 2.59 25.156 11.047 1 95.5 117 ALA B C 1
ATOM 2152 O O . ALA B 1 117 ? 2.023 26.219 10.742 1 95.5 117 ALA B O 1
ATOM 2153 N N . ASP B 1 118 ? 3.832 24.969 10.797 1 94.94 118 ASP B N 1
ATOM 2154 C CA . ASP B 1 118 ? 4.66 25.938 10.078 1 94.94 118 ASP B CA 1
ATOM 2155 C C . ASP B 1 118 ? 4.758 25.578 8.602 1 94.94 118 ASP B C 1
ATOM 2157 O O . ASP B 1 118 ? 5.434 24.625 8.227 1 94.94 118 ASP B O 1
ATOM 2161 N N . PRO B 1 119 ? 4.164 26.359 7.703 1 93.62 119 PRO B N 1
ATOM 2162 C CA . PRO B 1 119 ? 4.152 26.031 6.273 1 93.62 119 PRO B CA 1
ATOM 2163 C C . PRO B 1 119 ? 5.547 26.062 5.652 1 93.62 119 PRO B C 1
ATOM 2165 O O . PRO B 1 119 ? 5.75 25.531 4.559 1 93.62 119 PRO B O 1
ATOM 2168 N N . ASP B 1 120 ? 6.496 26.641 6.332 1 93.88 120 ASP B N 1
ATOM 2169 C CA . ASP B 1 120 ? 7.84 26.766 5.777 1 93.88 120 ASP B CA 1
ATOM 2170 C C . ASP B 1 120 ? 8.727 25.594 6.227 1 93.88 120 ASP B C 1
ATOM 2172 O O . ASP B 1 120 ? 9.867 25.469 5.781 1 93.88 120 ASP B O 1
ATOM 2176 N N . GLN B 1 121 ? 8.219 24.828 7.078 1 95.69 121 GLN B N 1
ATOM 2177 C CA . GLN B 1 121 ? 8.969 23.672 7.574 1 95.69 121 GLN B CA 1
ATOM 2178 C C . GLN B 1 121 ? 8.266 22.359 7.219 1 95.69 121 GLN B C 1
ATOM 2180 O O . GLN B 1 121 ? 7.859 21.609 8.102 1 95.69 121 GLN B O 1
ATOM 2185 N N . ILE B 1 122 ? 8.188 22.172 5.93 1 97.06 122 ILE B N 1
ATOM 2186 C CA . ILE B 1 122 ? 7.559 20.953 5.422 1 97.06 122 ILE B CA 1
ATOM 2187 C C . ILE B 1 122 ? 8.555 20.172 4.562 1 97.06 122 ILE B C 1
ATOM 2189 O O . ILE B 1 122 ? 9.25 20.766 3.727 1 97.06 122 ILE B O 1
ATOM 2193 N N . SER B 1 123 ? 8.695 18.953 4.82 1 97.81 123 SER B N 1
ATOM 2194 C CA . SER B 1 123 ? 9.531 18.078 4.012 1 97.81 123 SER B CA 1
ATOM 2195 C C . SER B 1 123 ? 8.828 16.766 3.703 1 97.81 123 SER B C 1
ATOM 2197 O O . SER B 1 123 ? 7.914 16.359 4.43 1 97.81 123 SER B O 1
ATOM 2199 N N . ALA B 1 124 ? 9.219 16.172 2.633 1 97.69 124 ALA B N 1
ATOM 2200 C CA . ALA B 1 124 ? 8.609 14.906 2.234 1 97.69 124 ALA B CA 1
ATOM 2201 C C . ALA B 1 124 ? 9.672 13.898 1.802 1 97.69 124 ALA B C 1
ATOM 2203 O O . ALA B 1 124 ? 10.672 14.273 1.181 1 97.69 124 ALA B O 1
ATOM 2204 N N . GLN B 1 125 ? 9.469 12.68 2.176 1 97.5 125 GLN B N 1
ATOM 2205 C CA . GLN B 1 125 ? 10.289 11.555 1.741 1 97.5 125 GLN B CA 1
ATOM 2206 C C . GLN B 1 125 ? 9.43 10.406 1.227 1 97.5 125 GLN B C 1
ATOM 2208 O O . GLN B 1 125 ? 8.375 10.117 1.792 1 97.5 125 GLN B O 1
ATOM 2213 N N . PHE B 1 126 ? 9.891 9.812 0.158 1 96.44 126 PHE B N 1
ATOM 2214 C CA . PHE B 1 126 ? 9.18 8.68 -0.42 1 96.44 126 PHE B CA 1
ATOM 2215 C C . PHE B 1 126 ? 10.094 7.461 -0.505 1 96.44 126 PHE B C 1
ATOM 2217 O O . PHE B 1 126 ? 11.086 7.473 -1.234 1 96.44 126 PHE B O 1
ATOM 2224 N N . LYS B 1 127 ? 9.703 6.434 0.283 1 95.5 127 LYS B N 1
ATOM 2225 C CA . LYS B 1 127 ? 10.523 5.223 0.324 1 95.5 127 LYS B CA 1
ATOM 2226 C C . LYS B 1 127 ? 9.656 3.982 0.527 1 95.5 127 LYS B C 1
ATOM 2228 O O . L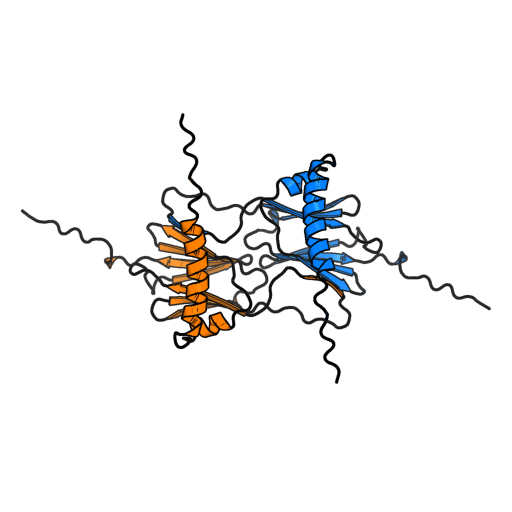YS B 1 127 ? 8.719 4 1.323 1 95.5 127 LYS B O 1
ATOM 2233 N N . ASP B 1 128 ? 9.93 2.949 -0.244 1 95.5 128 ASP B N 1
ATOM 2234 C CA . ASP B 1 128 ? 9.305 1.645 -0.065 1 95.5 128 ASP B CA 1
ATOM 2235 C C . ASP B 1 128 ? 7.781 1.748 -0.158 1 95.5 128 ASP B C 1
ATOM 2237 O O . ASP B 1 128 ? 7.062 1.129 0.628 1 95.5 128 ASP B O 1
ATOM 2241 N N . GLY B 1 129 ? 7.375 2.621 -1.035 1 97.62 129 GLY B N 1
ATOM 2242 C CA . GLY B 1 129 ? 5.953 2.748 -1.311 1 97.62 129 GLY B CA 1
ATOM 2243 C C . GLY B 1 129 ? 5.203 3.514 -0.236 1 97.62 129 GLY B C 1
ATOM 2244 O O . GLY B 1 129 ? 3.98 3.406 -0.128 1 97.62 129 GLY B O 1
ATOM 2245 N N . VAL B 1 130 ? 5.984 4.215 0.642 1 98.19 130 VAL B N 1
ATOM 2246 C CA . VAL B 1 130 ? 5.363 5.035 1.676 1 98.19 130 VAL B CA 1
ATOM 2247 C C . VAL B 1 130 ? 5.824 6.484 1.531 1 98.19 130 VAL B C 1
ATOM 2249 O O . VAL B 1 130 ? 7.02 6.754 1.425 1 98.19 130 VAL B O 1
ATOM 2252 N N . LEU B 1 131 ? 4.867 7.395 1.495 1 98.62 131 LEU B N 1
ATOM 2253 C CA . LEU B 1 131 ? 5.164 8.82 1.563 1 98.62 131 LEU B CA 1
ATOM 2254 C C . LEU B 1 131 ? 5.133 9.32 3.006 1 98.62 131 LEU B C 1
ATOM 2256 O O . LEU B 1 131 ? 4.172 9.062 3.732 1 98.62 131 LEU B O 1
ATOM 2260 N N . GLU B 1 132 ? 6.168 9.93 3.408 1 98.19 132 GLU B N 1
ATOM 2261 C CA . GLU B 1 132 ? 6.203 10.594 4.703 1 98.19 132 GLU B CA 1
ATOM 2262 C C . GLU B 1 132 ? 6.301 12.109 4.539 1 98.19 132 GLU B C 1
ATOM 2264 O O . GLU B 1 132 ? 7.246 12.609 3.928 1 98.19 132 GLU B O 1
ATOM 2269 N N . VAL B 1 133 ? 5.367 12.836 5.051 1 98.56 133 VAL B N 1
ATOM 2270 C CA . VAL B 1 133 ? 5.395 14.297 5.055 1 98.56 133 VAL B CA 1
ATOM 2271 C C . VAL B 1 133 ? 5.547 14.805 6.488 1 98.56 133 VAL B C 1
ATOM 2273 O O . VAL B 1 133 ? 4.715 14.516 7.348 1 98.56 133 VAL B O 1
ATOM 2276 N N . ARG B 1 134 ? 6.555 15.562 6.703 1 98.25 134 ARG B N 1
ATOM 2277 C CA . ARG B 1 134 ? 6.812 16.141 8.016 1 98.25 134 ARG B CA 1
ATOM 2278 C C . ARG B 1 134 ? 6.531 17.641 8.008 1 98.25 134 ARG B C 1
ATOM 2280 O O . ARG B 1 134 ? 6.969 18.359 7.105 1 98.25 134 ARG B O 1
ATOM 2287 N N . ILE B 1 135 ? 5.816 18.031 9.023 1 98.06 135 ILE B N 1
ATOM 2288 C CA . ILE B 1 135 ? 5.453 19.438 9.172 1 98.06 135 ILE B CA 1
ATOM 2289 C C . ILE B 1 135 ? 5.887 19.953 10.539 1 98.06 135 ILE B C 1
ATOM 2291 O O . ILE B 1 135 ? 5.461 19.422 11.57 1 98.06 135 ILE B O 1
ATOM 2295 N N . GLY B 1 136 ? 6.73 20.953 10.547 1 97.06 136 GLY B N 1
ATOM 2296 C CA . GLY B 1 136 ? 7.156 21.547 11.805 1 97.06 136 GLY B CA 1
ATOM 2297 C C . GLY B 1 136 ? 6.098 22.438 12.43 1 97.06 136 GLY B C 1
ATOM 2298 O O . GLY B 1 136 ? 5.102 22.766 11.789 1 97.06 136 GLY B O 1
ATOM 2299 N N . LYS B 1 137 ? 6.262 22.734 13.742 1 94.88 137 LYS B N 1
ATOM 2300 C CA . LYS B 1 137 ? 5.379 23.672 14.438 1 94.88 137 LYS B CA 1
ATOM 2301 C C . LYS B 1 137 ? 5.965 25.078 14.461 1 94.88 137 LYS B C 1
ATOM 2303 O O . LYS B 1 137 ? 7.184 25.25 14.5 1 94.88 137 LYS B O 1
ATOM 2308 N N . SER B 1 138 ? 5.09 26.062 14.453 1 88.62 138 SER B N 1
ATOM 2309 C CA . SER B 1 138 ? 5.52 27.453 14.523 1 88.62 138 SER B CA 1
ATOM 2310 C C . SER B 1 138 ? 5.895 27.844 15.953 1 88.62 138 SER B C 1
ATOM 2312 O O . SER B 1 138 ? 5.309 27.344 16.906 1 88.62 138 SER B O 1
ATOM 2314 N N . GLU B 1 139 ? 7.133 28.406 16.25 1 71.19 139 GLU B N 1
ATOM 2315 C CA . GLU B 1 139 ? 7.586 28.875 17.562 1 71.19 139 GLU B CA 1
ATOM 2316 C C . GLU B 1 139 ? 6.535 29.766 18.203 1 71.19 139 GLU B C 1
ATOM 2318 O O . GLU B 1 139 ? 6.398 29.781 19.438 1 71.19 139 GLU B O 1
ATOM 2323 N N . ALA B 1 140 ? 6 30.672 17.438 1 61.66 140 ALA B N 1
ATOM 2324 C CA . ALA B 1 140 ? 5.234 31.766 18.016 1 61.66 140 ALA B CA 1
ATOM 2325 C C . ALA B 1 140 ? 4.043 31.25 18.812 1 61.66 140 ALA B C 1
ATOM 2327 O O . ALA B 1 140 ? 3.521 31.953 19.688 1 61.66 140 ALA B O 1
ATOM 2328 N N . VAL B 1 141 ? 3.619 30.109 18.5 1 55.47 141 VAL B N 1
ATOM 2329 C CA . VAL B 1 141 ? 2.369 29.734 19.141 1 55.47 141 VAL B CA 1
ATOM 2330 C C . VAL B 1 141 ? 2.656 29.172 20.531 1 55.47 141 VAL B C 1
ATOM 2332 O O . VAL B 1 141 ? 1.741 28.719 21.234 1 55.47 141 VAL B O 1
ATOM 2335 N N . LYS B 1 142 ? 3.912 29.172 20.797 1 55.69 142 LYS B N 1
ATOM 2336 C CA . LYS B 1 142 ? 4.16 28.734 22.156 1 55.69 142 LYS B CA 1
ATOM 2337 C C . LYS B 1 142 ? 3.646 29.766 23.172 1 55.69 142 LYS B C 1
ATOM 2339 O O . LYS B 1 142 ? 3.756 30.969 22.938 1 55.69 142 LYS B O 1
ATOM 2344 N N . PRO B 1 143 ? 2.811 29.297 23.984 1 54.69 143 PRO B N 1
ATOM 2345 C CA . PRO B 1 143 ? 2.266 30.234 24.969 1 54.69 143 PRO B CA 1
ATOM 2346 C C . PRO B 1 143 ? 3.334 31.125 25.578 1 54.69 143 PRO B C 1
ATOM 2348 O O . PRO B 1 143 ? 4.445 30.672 25.875 1 54.69 143 PRO B O 1
ATOM 2351 N N . LYS B 1 144 ? 3.312 32.406 25.203 1 54.59 144 LYS B N 1
ATOM 2352 C CA . LYS B 1 144 ? 4.168 33.375 25.844 1 54.59 144 LYS B CA 1
ATOM 2353 C C . LYS B 1 144 ? 3.801 33.562 27.312 1 54.59 144 LYS B C 1
ATOM 2355 O O . LYS B 1 144 ? 2.635 33.781 27.641 1 54.59 144 LYS B O 1
ATOM 2360 N N . ARG B 1 145 ? 4.586 33 28.094 1 56.56 145 ARG B N 1
ATOM 2361 C CA . ARG B 1 145 ? 4.355 33.25 29.516 1 56.56 145 ARG B CA 1
ATOM 2362 C C . ARG B 1 145 ? 4.617 34.719 29.875 1 56.56 145 ARG B C 1
ATOM 2364 O O . ARG B 1 145 ? 5.688 35.25 29.594 1 56.56 145 ARG B O 1
ATOM 2371 N N . ILE B 1 146 ? 3.609 35.375 29.984 1 58.31 146 ILE B N 1
ATOM 2372 C CA . ILE B 1 146 ? 3.736 36.75 30.469 1 58.31 146 ILE B CA 1
ATOM 2373 C C . ILE B 1 146 ? 4.07 36.75 31.953 1 58.31 146 ILE B C 1
ATOM 2375 O O . ILE B 1 146 ? 3.307 36.219 32.781 1 58.31 146 ILE B O 1
ATOM 2379 N N . GLU B 1 147 ? 5.27 36.844 32.188 1 58.16 147 GLU B N 1
ATOM 2380 C CA . GLU B 1 147 ? 5.656 37 33.594 1 58.16 147 GLU B CA 1
ATOM 2381 C C . GLU B 1 147 ? 5.059 38.281 34.188 1 58.16 147 GLU B C 1
ATOM 2383 O O . GLU B 1 147 ? 5.199 39.375 33.625 1 58.16 147 GLU B O 1
ATOM 2388 N N . ILE B 1 148 ? 4.086 38.094 34.969 1 63.81 148 ILE B N 1
ATOM 2389 C CA . ILE B 1 148 ? 3.557 39.25 35.688 1 63.81 148 ILE B CA 1
ATOM 2390 C C . ILE B 1 148 ? 4.547 39.688 36.781 1 63.81 148 ILE B C 1
ATOM 2392 O O . ILE B 1 148 ? 4.969 38.875 37.594 1 63.81 148 ILE B O 1
ATOM 2396 N N . LYS B 1 149 ? 5.387 40.625 36.469 1 60.81 149 LYS B N 1
ATOM 2397 C CA . LYS B 1 149 ? 6.207 41.25 37.531 1 60.81 149 LYS B CA 1
ATOM 2398 C C . LYS B 1 149 ? 5.344 42 38.531 1 60.81 149 LYS B C 1
ATOM 2400 O O . LYS B 1 149 ? 4.453 42.75 38.156 1 60.81 149 LYS B O 1
ATOM 2405 N N . GLY B 1 150 ? 4.984 41.312 39.5 1 46.91 150 GLY B N 1
ATOM 2406 C CA . GLY B 1 150 ? 4.586 42.031 40.688 1 46.91 150 GLY B CA 1
ATOM 2407 C C . GLY B 1 150 ? 5.766 42.562 41.5 1 46.91 150 GLY B C 1
ATOM 2408 O O . GLY B 1 150 ? 6.891 42.094 41.344 1 46.91 150 GLY B O 1
#